Protein AF-A0A520GWV1-F1 (afdb_monomer_lite)

Foldseek 3Di:
DLVPDPLVVLCCVLVVVVCLLVLLQVLCVLCVVVLLVLLVLLLVLVCVVCVPPDDDDPVRSVVSSVLSSVLSCCLRNVVSHSVNLVSLLVVLVVCVVVVNDLVSVLSSLVSSLVSSLVSLPVRDDPPDPCSVVNNSSSVSSSVSSSVSNVVSNVVVVVVVVVVVVVVVVVVVVVVVVVVVVVVVVVVVVVVVVVVVVVVVVVVVVVVVVVVVVVVVVVVVVVVVV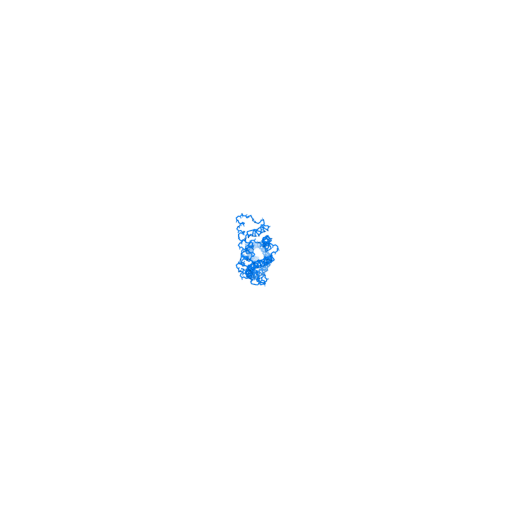VVVVVVVVVVVVVVVVVVVVVVVVVVVVVVVLVVLLVVLVVLLVVLVVLLVVLVVQLVVLVVQLVVLVVQLVVLVVVPPVSPVSNVVSVVSNVVSVVSNVVSVVVNVVSVVSNVVSVVSND

Radius of gyration: 86.63 Å; chains: 1; bounding box: 144×35×218 Å

pLDDT: mean 91.46, std 6.77, range [52.66, 98.0]

Structure (mmCIF, N/CA/C/O backbone):
data_AF-A0A520GWV1-F1
#
_entry.id   AF-A0A520GWV1-F1
#
loop_
_atom_site.group_PDB
_atom_site.id
_atom_site.type_symbol
_atom_site.label_atom_id
_atom_site.label_alt_id
_atom_site.label_comp_id
_atom_site.label_asym_id
_atom_site.label_entity_id
_atom_site.label_seq_id
_atom_site.pdbx_PDB_ins_code
_atom_site.Cartn_x
_atom_site.Cartn_y
_atom_site.Cartn_z
_atom_site.occupancy
_atom_site.B_iso_or_equiv
_atom_site.auth_seq_id
_atom_site.auth_comp_id
_atom_site.auth_asym_id
_atom_site.auth_atom_id
_atom_site.pdbx_PDB_model_num
ATOM 1 N N . MET A 1 1 ? 23.580 -4.974 -46.298 1.00 74.69 1 MET A N 1
ATOM 2 C CA . MET A 1 1 ? 23.119 -3.614 -46.670 1.00 74.69 1 MET A CA 1
ATOM 3 C C . MET A 1 1 ? 23.470 -3.258 -48.118 1.00 74.69 1 MET A C 1
ATOM 5 O O . MET A 1 1 ? 22.666 -2.575 -48.749 1.00 74.69 1 MET A O 1
ATOM 9 N N . ALA A 1 2 ? 24.579 -3.754 -48.687 1.00 69.44 2 ALA A N 1
ATOM 10 C CA . ALA A 1 2 ? 24.997 -3.548 -50.084 1.00 69.44 2 ALA A CA 1
ATOM 11 C C . ALA A 1 2 ? 23.978 -4.040 -51.117 1.00 69.44 2 ALA A C 1
ATOM 13 O O . ALA A 1 2 ? 23.805 -3.419 -52.160 1.00 69.44 2 ALA A O 1
ATOM 14 N N . THR A 1 3 ? 23.235 -5.109 -50.818 1.00 75.12 3 THR A N 1
ATOM 15 C CA . THR A 1 3 ? 22.167 -5.629 -51.693 1.00 75.12 3 THR A CA 1
ATOM 16 C C . THR A 1 3 ? 21.030 -4.633 -51.931 1.00 75.12 3 THR A C 1
ATOM 18 O O . THR A 1 3 ? 20.294 -4.776 -52.903 1.00 75.12 3 THR A O 1
ATOM 21 N N . GLN A 1 4 ? 20.899 -3.621 -51.069 1.00 82.38 4 GLN A N 1
ATOM 22 C CA . GLN A 1 4 ? 19.901 -2.556 -51.165 1.00 82.38 4 GLN A CA 1
ATOM 23 C C . GLN A 1 4 ? 20.473 -1.239 -51.715 1.00 82.38 4 GLN A C 1
ATOM 25 O O . GLN A 1 4 ? 19.771 -0.226 -51.708 1.00 82.38 4 GLN A O 1
ATOM 30 N N . ILE A 1 5 ? 21.747 -1.214 -52.117 1.00 89.94 5 ILE A N 1
ATOM 31 C CA . ILE A 1 5 ? 22.354 -0.068 -52.793 1.00 89.94 5 ILE A CA 1
ATOM 32 C C . ILE A 1 5 ? 22.073 -0.199 -54.287 1.00 89.94 5 ILE A C 1
ATOM 34 O O . ILE A 1 5 ? 22.491 -1.159 -54.935 1.00 89.94 5 ILE A O 1
ATOM 38 N N . ASP A 1 6 ? 21.370 0.785 -54.842 1.00 91.69 6 ASP A N 1
ATOM 39 C CA . ASP A 1 6 ? 21.150 0.878 -56.283 1.00 91.69 6 ASP A CA 1
ATOM 40 C C . ASP A 1 6 ? 22.412 1.436 -56.954 1.00 91.69 6 ASP A C 1
ATOM 42 O O . ASP A 1 6 ? 22.573 2.651 -57.119 1.00 91.69 6 ASP A O 1
ATOM 46 N N . LEU A 1 7 ? 23.344 0.533 -57.272 1.00 90.56 7 LEU A N 1
ATOM 47 C CA . LEU A 1 7 ? 24.573 0.857 -57.995 1.00 90.56 7 LEU A CA 1
ATOM 48 C C . LEU A 1 7 ? 24.269 1.328 -59.423 1.00 90.56 7 LEU A C 1
ATOM 50 O O . LEU A 1 7 ? 24.932 2.232 -59.916 1.00 90.56 7 LEU A O 1
ATOM 54 N N . ALA A 1 8 ? 23.241 0.776 -60.074 1.00 90.50 8 ALA A N 1
ATOM 55 C CA . ALA A 1 8 ? 22.890 1.142 -61.443 1.00 90.50 8 ALA A CA 1
ATOM 56 C C . ALA A 1 8 ? 22.409 2.599 -61.537 1.00 90.50 8 ALA A C 1
ATOM 58 O O . ALA A 1 8 ? 22.786 3.309 -62.467 1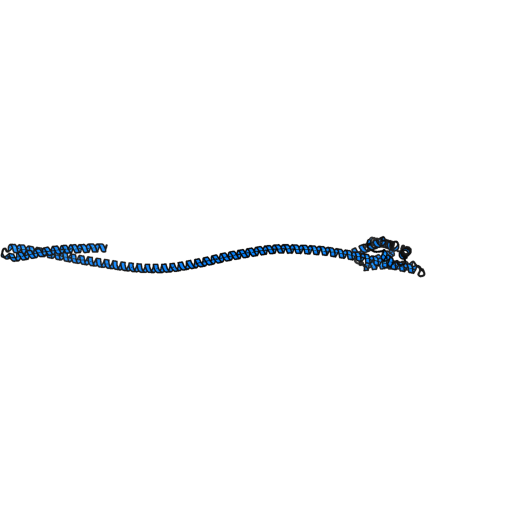.00 90.50 8 ALA A O 1
ATOM 59 N N . ALA A 1 9 ? 21.608 3.070 -60.576 1.00 93.12 9 ALA A N 1
ATOM 60 C CA . ALA A 1 9 ? 21.213 4.477 -60.500 1.00 93.12 9 ALA A CA 1
ATOM 61 C C . ALA A 1 9 ? 22.402 5.412 -60.278 1.00 93.12 9 ALA A C 1
ATOM 63 O O . ALA A 1 9 ? 22.474 6.463 -60.912 1.00 93.12 9 ALA A O 1
ATOM 64 N N . ARG A 1 10 ? 23.347 5.016 -59.423 1.00 94.38 10 ARG A N 1
ATOM 65 C CA . ARG A 1 10 ? 24.562 5.795 -59.167 1.00 94.38 10 ARG A CA 1
ATOM 66 C C . ARG A 1 10 ? 25.463 5.844 -60.398 1.00 94.38 10 ARG A C 1
ATOM 68 O O . ARG A 1 10 ? 25.891 6.923 -60.782 1.00 94.38 10 ARG A O 1
ATOM 75 N N . LEU A 1 11 ? 25.668 4.721 -61.085 1.00 92.06 11 LEU A N 1
ATOM 76 C CA . LEU A 1 11 ? 26.420 4.691 -62.342 1.00 92.06 11 LEU A CA 1
ATOM 77 C C . LEU A 1 11 ? 25.760 5.556 -63.424 1.00 92.06 11 LEU A C 1
ATOM 79 O O . LEU A 1 11 ? 26.461 6.282 -64.106 1.00 92.06 11 LEU A O 1
ATOM 83 N N . ARG A 1 12 ? 24.424 5.607 -63.529 1.00 92.75 12 ARG A N 1
ATOM 84 C CA . ARG A 1 12 ? 23.767 6.563 -64.449 1.00 92.75 12 ARG A CA 1
ATOM 85 C C . ARG A 1 12 ? 24.079 8.032 -64.135 1.00 92.75 12 ARG A C 1
ATOM 87 O O . ARG A 1 12 ? 24.042 8.852 -65.044 1.00 92.75 12 ARG A O 1
ATOM 94 N N . ALA A 1 13 ? 24.346 8.367 -62.872 1.00 93.31 13 ALA A N 1
ATOM 95 C CA . ALA A 1 13 ? 24.667 9.729 -62.449 1.00 93.31 13 ALA A CA 1
ATOM 96 C C . ALA A 1 13 ? 26.163 10.065 -62.593 1.00 93.31 13 ALA A C 1
ATOM 98 O O . ALA A 1 13 ? 26.500 11.170 -63.006 1.00 93.31 13 ALA A O 1
ATOM 99 N N . PHE A 1 14 ? 27.050 9.122 -62.260 1.00 92.25 14 PHE A N 1
ATOM 100 C CA . PHE A 1 14 ? 28.503 9.339 -62.204 1.00 92.25 14 PHE A CA 1
ATOM 101 C C . PHE A 1 14 ? 29.266 8.816 -63.438 1.00 92.25 14 PHE A C 1
ATOM 103 O O . PHE A 1 14 ? 30.376 9.268 -63.701 1.00 92.25 14 PHE A O 1
ATOM 110 N N . ASP A 1 15 ? 28.674 7.914 -64.220 1.00 93.12 15 ASP A N 1
ATOM 111 C CA . ASP A 1 15 ? 29.194 7.341 -65.474 1.00 93.12 15 ASP A CA 1
ATOM 112 C C . ASP A 1 15 ? 28.239 7.650 -66.646 1.00 93.12 15 ASP A C 1
ATOM 114 O O . ASP A 1 15 ? 27.822 6.778 -67.407 1.00 93.12 15 ASP A O 1
ATOM 118 N N . PHE A 1 16 ? 27.819 8.915 -66.758 1.00 89.44 16 PHE A N 1
ATOM 119 C CA . PHE A 1 16 ? 26.811 9.351 -67.736 1.00 89.44 16 PHE A CA 1
ATOM 120 C C . PHE A 1 16 ? 27.255 9.201 -69.202 1.00 89.44 16 PHE A C 1
ATOM 122 O O . PHE A 1 16 ? 26.410 9.170 -70.095 1.00 89.44 16 PHE A O 1
ATOM 129 N N . ASP A 1 17 ? 28.563 9.118 -69.452 1.00 91.38 17 ASP A N 1
ATOM 130 C CA . ASP A 1 17 ? 29.172 8.927 -70.773 1.00 91.38 17 ASP A CA 1
ATOM 131 C C . ASP A 1 17 ? 29.650 7.480 -71.017 1.00 91.38 17 ASP A C 1
ATOM 133 O O . ASP A 1 17 ? 30.133 7.172 -72.107 1.00 91.38 17 ASP A O 1
ATOM 137 N N . GLY A 1 18 ? 29.496 6.580 -70.036 1.00 90.19 18 GLY A N 1
ATOM 138 C CA . GLY A 1 18 ? 29.899 5.172 -70.120 1.00 90.19 18 GLY A CA 1
ATOM 139 C C . GLY A 1 18 ? 31.413 4.938 -70.167 1.00 90.19 18 GLY A C 1
ATOM 140 O O . GLY A 1 18 ? 31.852 3.826 -70.476 1.00 90.19 18 GLY A O 1
ATOM 141 N N . SER A 1 19 ? 32.223 5.970 -69.914 1.00 91.00 19 SER A N 1
ATOM 142 C CA . SER A 1 19 ? 33.683 5.899 -70.005 1.00 91.00 19 SER A CA 1
ATOM 143 C C . SER A 1 19 ? 34.355 5.463 -68.702 1.00 91.00 19 SER A C 1
ATOM 145 O O . SER A 1 19 ? 35.495 4.989 -68.741 1.00 91.00 19 SER A O 1
ATOM 147 N N . LEU A 1 20 ? 33.660 5.560 -67.561 1.00 91.88 20 LEU A N 1
ATOM 148 C CA . LEU A 1 20 ? 34.255 5.443 -66.230 1.00 91.88 20 LEU A CA 1
ATOM 149 C C . LEU A 1 20 ? 34.952 4.097 -66.041 1.00 91.88 20 LEU A C 1
ATOM 151 O O . LEU A 1 20 ? 36.103 4.062 -65.620 1.00 91.88 20 LEU A O 1
ATOM 155 N N . ALA A 1 21 ? 34.306 2.984 -66.395 1.00 90.44 21 ALA A N 1
ATOM 156 C CA . ALA A 1 21 ? 34.887 1.655 -66.197 1.00 90.44 21 ALA A CA 1
ATOM 157 C C . ALA A 1 21 ? 36.133 1.405 -67.067 1.00 90.44 21 ALA A C 1
ATOM 159 O O . ALA A 1 21 ? 37.075 0.751 -66.623 1.00 90.44 21 ALA A O 1
ATOM 160 N N . ALA A 1 22 ? 36.153 1.908 -68.305 1.00 92.44 22 ALA A N 1
ATOM 161 C CA . ALA A 1 22 ? 37.304 1.757 -69.192 1.00 92.44 22 ALA A CA 1
ATOM 162 C C . ALA A 1 22 ? 38.464 2.656 -68.737 1.00 92.44 22 ALA A C 1
ATOM 164 O O . ALA A 1 22 ? 39.572 2.164 -68.524 1.00 92.44 22 ALA A O 1
ATOM 165 N N . ALA A 1 23 ? 38.185 3.939 -68.493 1.00 93.81 23 ALA A N 1
ATOM 166 C CA . ALA A 1 23 ? 39.174 4.907 -68.036 1.00 93.81 23 ALA A CA 1
ATOM 167 C C . ALA A 1 23 ? 39.744 4.554 -66.651 1.00 93.81 23 ALA A C 1
ATOM 169 O O . ALA A 1 23 ? 40.931 4.765 -66.412 1.00 93.81 23 ALA A O 1
ATOM 170 N N . SER A 1 24 ? 38.947 3.942 -65.766 1.00 94.81 24 SER A N 1
ATOM 171 C CA . SER A 1 24 ? 39.404 3.473 -64.447 1.00 94.81 24 SER A CA 1
ATOM 172 C C . SER A 1 24 ? 40.443 2.358 -64.549 1.00 94.81 24 SER A C 1
ATOM 174 O O . SER A 1 24 ? 41.412 2.369 -63.794 1.00 94.81 24 SER A O 1
ATOM 176 N N . ARG A 1 25 ? 40.309 1.430 -65.509 1.00 95.06 25 ARG A N 1
ATOM 177 C CA . ARG A 1 25 ? 41.319 0.380 -65.742 1.00 95.06 25 ARG A CA 1
ATOM 178 C C . ARG A 1 25 ? 42.605 0.936 -66.340 1.00 95.06 25 ARG A C 1
ATOM 180 O O . ARG A 1 25 ? 43.688 0.483 -65.986 1.00 95.06 25 ARG A O 1
ATOM 187 N N . GLU A 1 26 ? 42.494 1.913 -67.235 1.00 94.19 26 GLU A N 1
ATOM 188 C CA . GLU A 1 26 ? 43.668 2.597 -67.782 1.00 94.19 26 GLU A CA 1
ATOM 189 C C . GLU A 1 26 ? 44.402 3.393 -66.698 1.00 94.19 26 GLU A C 1
ATOM 191 O O . GLU A 1 26 ? 45.625 3.320 -66.591 1.00 94.19 26 GLU A O 1
ATOM 196 N N . LEU A 1 27 ? 43.649 4.081 -65.837 1.00 94.56 27 LEU A N 1
ATOM 197 C CA . LEU A 1 27 ? 44.188 4.770 -64.673 1.00 94.56 27 LEU A CA 1
ATOM 198 C C . LEU A 1 27 ? 44.829 3.788 -63.681 1.00 94.56 27 LEU A C 1
ATOM 200 O O . LEU A 1 27 ? 45.910 4.082 -63.176 1.00 94.56 27 LEU A O 1
ATOM 204 N N . TRP A 1 28 ? 44.231 2.608 -63.455 1.00 96.12 28 TRP A N 1
ATOM 205 C CA . TRP A 1 28 ? 44.810 1.552 -62.612 1.00 96.12 28 TRP A CA 1
ATOM 206 C C . TRP A 1 28 ? 46.229 1.188 -63.042 1.00 96.12 28 TRP A C 1
ATOM 208 O O . TRP A 1 28 ? 47.114 1.142 -62.199 1.00 96.12 28 TRP A O 1
ATOM 218 N N . ALA A 1 29 ? 46.472 1.000 -64.341 1.00 95.19 29 ALA A N 1
ATOM 219 C CA . ALA A 1 29 ? 47.798 0.638 -64.846 1.00 95.19 29 ALA A CA 1
ATOM 220 C C . ALA A 1 29 ? 48.884 1.681 -64.507 1.00 95.19 29 ALA A C 1
ATOM 222 O O . ALA A 1 29 ? 50.057 1.333 -64.385 1.00 95.19 29 ALA A O 1
ATOM 223 N N . LEU A 1 30 ? 48.500 2.951 -64.330 1.00 93.25 30 LEU A N 1
ATOM 224 C CA . LEU A 1 30 ? 49.407 4.033 -63.937 1.00 93.25 30 LEU A CA 1
ATOM 225 C C . LEU A 1 30 ? 49.648 4.082 -62.423 1.00 93.25 30 LEU A C 1
ATOM 227 O O . LEU A 1 30 ? 50.746 4.432 -61.991 1.00 93.25 30 LEU A O 1
ATOM 231 N N . ILE A 1 31 ? 48.632 3.760 -61.618 1.00 94.50 31 ILE A N 1
ATOM 232 C CA . ILE A 1 31 ? 48.696 3.874 -60.152 1.00 94.50 31 ILE A CA 1
ATOM 233 C C . ILE A 1 31 ? 49.040 2.560 -59.443 1.00 94.50 31 ILE A C 1
ATOM 235 O O . ILE A 1 31 ? 49.475 2.609 -58.297 1.00 94.50 31 ILE A O 1
ATOM 239 N N . GLU A 1 32 ? 48.881 1.401 -60.090 1.00 96.50 32 GLU A N 1
ATOM 240 C CA . GLU A 1 32 ? 49.151 0.074 -59.516 1.00 96.50 32 GLU A CA 1
ATOM 241 C C . GLU A 1 32 ? 50.568 -0.039 -58.928 1.00 96.50 32 GLU A C 1
ATOM 243 O O . GLU A 1 32 ? 50.682 -0.492 -57.787 1.00 96.50 32 GLU A O 1
ATOM 248 N N . PRO A 1 33 ? 51.642 0.454 -59.588 1.00 96.94 33 PRO A N 1
ATOM 249 C CA . PRO A 1 33 ? 52.985 0.446 -58.998 1.00 96.94 33 PRO A CA 1
ATOM 250 C C . PRO A 1 33 ? 53.106 1.267 -57.703 1.00 96.94 33 PRO A C 1
ATOM 252 O O . PRO A 1 33 ? 54.035 1.064 -56.925 1.00 96.94 33 PRO A O 1
ATOM 255 N N . HIS A 1 34 ? 52.170 2.189 -57.465 1.00 96.88 34 HIS A N 1
ATOM 256 C CA . HIS A 1 34 ? 52.145 3.114 -56.333 1.00 96.88 34 HIS A CA 1
ATOM 257 C C . HIS A 1 34 ? 50.992 2.836 -55.350 1.00 96.88 34 HIS A C 1
ATOM 259 O O . HIS A 1 34 ? 50.757 3.635 -54.441 1.00 96.88 34 HIS A O 1
ATOM 265 N N . VAL A 1 35 ? 50.275 1.710 -55.492 1.00 96.19 35 VAL A N 1
ATOM 266 C CA . VAL A 1 35 ? 49.075 1.398 -54.692 1.00 96.19 35 VAL A CA 1
ATOM 267 C C . VAL A 1 35 ? 49.351 1.381 -53.185 1.00 96.19 35 VAL A C 1
ATOM 269 O O . VAL A 1 35 ? 48.534 1.871 -52.408 1.00 96.19 35 VAL A O 1
ATOM 272 N N . VAL A 1 36 ? 50.530 0.904 -52.772 1.00 96.81 36 VAL A N 1
ATOM 273 C CA . VAL A 1 36 ? 50.947 0.876 -51.361 1.00 96.81 36 VAL A CA 1
ATOM 274 C C . VAL A 1 36 ? 51.035 2.291 -50.796 1.00 96.81 36 VAL A C 1
ATOM 276 O O . VAL A 1 36 ? 50.489 2.556 -49.732 1.00 96.81 36 VAL A O 1
ATOM 279 N N . THR A 1 37 ? 51.643 3.228 -51.529 1.00 96.31 37 THR A N 1
ATOM 280 C CA . THR A 1 37 ? 51.749 4.636 -51.113 1.00 96.31 37 THR A CA 1
ATOM 281 C C . THR A 1 37 ? 50.379 5.306 -51.020 1.00 96.31 37 THR A C 1
ATOM 283 O O . THR A 1 37 ? 50.124 6.078 -50.097 1.00 96.31 37 THR A O 1
ATOM 286 N N . ILE A 1 38 ? 49.477 4.994 -51.952 1.00 97.12 38 ILE A N 1
ATOM 287 C CA . ILE A 1 38 ? 48.109 5.527 -51.959 1.00 97.12 38 ILE A CA 1
ATOM 288 C C . ILE A 1 38 ? 47.329 5.007 -50.743 1.00 97.12 38 ILE A C 1
ATOM 290 O O . ILE A 1 38 ? 46.720 5.787 -50.010 1.00 97.12 38 ILE A O 1
ATOM 294 N N . SER A 1 39 ? 47.411 3.703 -50.478 1.00 96.31 39 SER A N 1
ATOM 295 C CA . SER A 1 39 ? 46.783 3.081 -49.312 1.00 96.31 39 SER A CA 1
ATOM 296 C C . SER A 1 39 ? 47.398 3.556 -47.990 1.00 96.31 39 SER A C 1
ATOM 298 O O . SER A 1 39 ? 46.693 3.743 -46.999 1.00 96.31 39 SER A O 1
ATOM 300 N N . GLN A 1 40 ? 48.705 3.815 -47.961 1.00 95.56 40 GLN A N 1
ATOM 301 C CA . GLN A 1 40 ? 49.381 4.377 -46.796 1.00 95.56 40 GLN A CA 1
ATOM 302 C C . GLN A 1 40 ? 48.870 5.788 -46.474 1.00 95.56 40 GLN A C 1
ATOM 304 O O . GLN A 1 40 ? 48.659 6.097 -45.306 1.00 95.56 40 GLN A O 1
ATOM 309 N N . ALA A 1 41 ? 48.580 6.624 -47.476 1.00 96.88 41 ALA A N 1
ATOM 310 C CA . ALA A 1 41 ? 48.018 7.956 -47.244 1.00 96.88 41 ALA A CA 1
ATOM 311 C C . ALA A 1 41 ? 46.633 7.912 -46.568 1.00 96.88 41 ALA A C 1
ATOM 313 O O . ALA A 1 41 ? 46.338 8.750 -45.711 1.00 96.88 41 ALA A O 1
ATOM 314 N N . TYR A 1 42 ? 45.799 6.922 -46.910 1.00 95.00 42 TYR A N 1
ATOM 315 C CA . TYR A 1 42 ? 44.543 6.653 -46.198 1.00 95.00 42 TYR A CA 1
ATOM 316 C C . TYR A 1 42 ? 44.814 6.345 -44.720 1.00 95.00 42 TYR A C 1
ATOM 318 O O . TYR A 1 42 ? 44.196 6.926 -43.826 1.00 95.00 42 TYR A O 1
ATOM 326 N N . TRP A 1 43 ? 45.766 5.447 -44.463 1.00 91.31 43 TRP A N 1
ATOM 327 C CA . TRP A 1 43 ? 46.109 4.994 -43.118 1.00 91.31 43 TRP A CA 1
ATOM 328 C C . TRP A 1 43 ? 46.734 6.094 -42.253 1.00 91.31 43 TRP A C 1
ATOM 330 O O . TRP A 1 43 ? 46.347 6.278 -41.102 1.00 91.31 43 TRP A O 1
ATOM 340 N N . GLU A 1 44 ? 47.640 6.894 -42.807 1.00 92.25 44 GLU A N 1
ATOM 341 C CA . GLU A 1 44 ? 48.209 8.058 -42.122 1.00 92.25 44 GLU A CA 1
ATOM 342 C C . GLU A 1 44 ? 47.124 9.073 -41.749 1.00 92.25 44 GLU A C 1
ATOM 344 O O . GLU A 1 44 ? 47.175 9.683 -40.680 1.00 92.25 44 GLU A O 1
ATOM 349 N N . GLN A 1 45 ? 46.108 9.243 -42.600 1.00 94.44 45 GLN A N 1
ATOM 350 C CA . GLN A 1 45 ? 44.970 10.094 -42.277 1.00 94.44 45 GLN A CA 1
ATOM 351 C C . GLN A 1 45 ? 44.098 9.492 -41.168 1.00 94.44 45 GLN A C 1
ATOM 353 O O . GLN A 1 45 ? 43.671 10.238 -40.287 1.00 94.44 45 GLN A O 1
ATOM 358 N N . TRP A 1 46 ? 43.893 8.170 -41.152 1.00 91.00 46 TRP A N 1
ATOM 359 C CA . TRP A 1 46 ? 43.258 7.480 -40.022 1.00 91.00 46 TRP A CA 1
ATOM 360 C C . TRP A 1 46 ? 44.020 7.767 -38.722 1.00 91.00 46 TRP A C 1
ATOM 362 O O . TRP A 1 46 ? 43.440 8.248 -37.751 1.00 91.00 46 TRP A O 1
ATOM 372 N N . GLN A 1 47 ? 45.342 7.581 -38.728 1.00 88.75 47 GLN A N 1
ATOM 373 C CA . GLN A 1 47 ? 46.189 7.827 -37.560 1.00 88.75 47 GLN A CA 1
ATOM 374 C C . GLN A 1 47 ? 46.138 9.285 -37.098 1.00 88.75 47 GLN A C 1
ATOM 376 O O . GLN A 1 47 ? 46.198 9.538 -35.903 1.00 88.75 47 GLN A O 1
ATOM 381 N N . ARG A 1 48 ? 45.989 10.255 -38.006 1.00 89.31 48 ARG A N 1
ATOM 382 C CA . ARG A 1 48 ? 45.797 11.670 -37.638 1.00 89.31 48 ARG A CA 1
ATOM 383 C C . ARG A 1 48 ? 44.442 11.935 -36.995 1.00 89.31 48 ARG A C 1
ATOM 385 O O . ARG A 1 48 ? 44.362 12.757 -36.088 1.00 89.31 48 ARG A O 1
ATOM 392 N N . CYS A 1 49 ? 43.387 11.279 -37.472 1.00 88.38 49 CYS A N 1
ATOM 393 C CA . CYS A 1 49 ? 42.047 11.411 -36.905 1.00 88.38 49 CYS A CA 1
ATOM 394 C C . CYS A 1 49 ? 41.923 10.724 -35.536 1.00 88.38 49 CYS A C 1
ATOM 396 O O . CYS A 1 49 ? 41.163 11.204 -34.700 1.00 88.38 49 CYS A O 1
ATOM 398 N N . PHE A 1 50 ? 42.683 9.648 -35.306 1.00 84.50 50 PHE A N 1
ATOM 399 C CA . PHE A 1 50 ? 42.504 8.732 -34.172 1.00 84.50 50 PHE A CA 1
ATOM 400 C C . PHE A 1 50 ? 43.806 8.451 -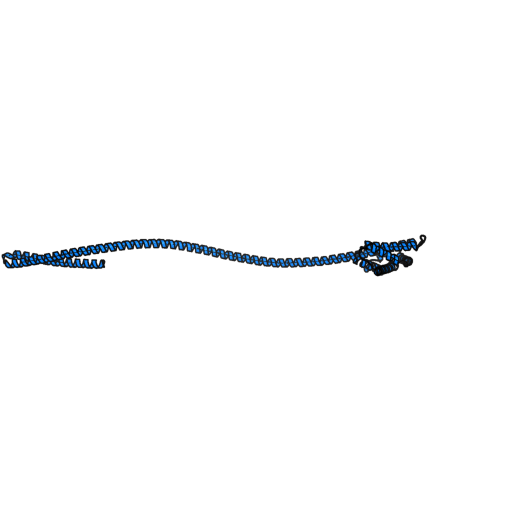33.398 1.00 84.50 50 PHE A C 1
ATOM 402 O O . PHE A 1 50 ? 43.953 7.403 -32.768 1.00 84.50 50 PHE A O 1
ATOM 409 N N . SER A 1 51 ? 44.763 9.390 -33.404 1.00 68.62 51 SER A N 1
ATOM 410 C CA . SER A 1 51 ? 46.122 9.218 -32.842 1.00 68.62 51 SER A CA 1
ATOM 411 C C . SER A 1 51 ? 46.160 8.812 -31.367 1.00 68.62 51 SER A C 1
ATOM 413 O O . SER A 1 51 ? 47.183 8.332 -30.884 1.00 68.62 51 SER A O 1
ATOM 415 N N . ASN A 1 52 ? 45.057 9.024 -30.649 1.00 68.81 52 ASN A N 1
ATOM 416 C CA . ASN A 1 52 ? 44.952 8.826 -29.207 1.00 68.81 52 ASN A CA 1
ATOM 417 C C . ASN A 1 52 ? 44.193 7.544 -28.823 1.00 68.81 52 ASN A C 1
ATOM 419 O O . ASN A 1 52 ? 44.072 7.257 -27.636 1.00 68.81 52 ASN A O 1
ATOM 423 N N . GLU A 1 53 ? 43.665 6.787 -29.790 1.00 67.50 53 GLU A N 1
ATOM 424 C CA . GLU A 1 53 ? 42.743 5.676 -29.512 1.00 67.50 53 GLU A CA 1
ATOM 425 C C . GLU A 1 53 ? 43.434 4.312 -29.424 1.00 67.50 53 GLU A C 1
ATOM 427 O O . GLU A 1 53 ? 42.983 3.441 -28.680 1.00 67.50 53 GLU A O 1
ATOM 432 N N . ARG A 1 54 ? 44.540 4.101 -30.154 1.00 70.88 54 ARG A N 1
ATOM 433 C CA . ARG A 1 54 ? 45.244 2.808 -30.180 1.00 70.88 54 ARG A CA 1
ATOM 434 C C . ARG A 1 54 ? 46.688 2.931 -30.666 1.00 70.88 54 ARG A C 1
ATOM 436 O O . ARG A 1 54 ? 46.957 3.583 -31.670 1.00 70.88 54 ARG A O 1
ATOM 443 N N . ILE A 1 55 ? 47.606 2.223 -30.001 1.00 70.88 55 ILE A N 1
ATOM 444 C CA . ILE A 1 55 ? 48.975 2.003 -30.491 1.00 70.88 55 ILE A CA 1
ATOM 445 C C . ILE A 1 55 ? 48.955 0.769 -31.397 1.00 70.88 55 ILE A C 1
ATOM 447 O O . ILE A 1 55 ? 48.611 -0.322 -30.946 1.00 70.88 55 ILE A O 1
ATOM 451 N N . TRP A 1 56 ? 49.306 0.951 -32.667 1.00 77.94 56 TRP A N 1
ATOM 452 C CA . TRP A 1 56 ? 49.364 -0.123 -33.660 1.00 77.94 56 TRP A CA 1
ATOM 453 C C . TRP A 1 56 ? 50.781 -0.669 -33.767 1.00 77.94 56 TRP A C 1
ATOM 455 O O . TRP A 1 56 ? 51.741 0.101 -33.855 1.00 77.94 56 TRP A O 1
ATOM 465 N N . SER A 1 57 ? 50.923 -1.992 -33.786 1.00 82.81 57 SER A N 1
ATOM 466 C CA . SER A 1 57 ? 52.200 -2.601 -34.149 1.00 82.81 57 SER A CA 1
ATOM 467 C C . SER A 1 57 ? 52.468 -2.433 -35.654 1.00 82.81 57 SER A C 1
ATOM 469 O O . SER A 1 57 ? 51.517 -2.342 -36.437 1.00 82.81 57 SER A O 1
ATOM 471 N N . PRO A 1 58 ? 53.742 -2.429 -36.093 1.00 80.25 58 PRO A N 1
ATOM 472 C CA . PRO A 1 58 ? 54.082 -2.322 -37.514 1.00 80.25 58 PRO A CA 1
ATOM 473 C C . PRO A 1 58 ? 53.371 -3.367 -38.388 1.00 80.25 58 PRO A C 1
ATOM 475 O O . PRO A 1 58 ? 52.783 -3.018 -39.402 1.00 80.25 58 PRO A O 1
ATOM 478 N N . HIS A 1 59 ? 53.303 -4.621 -37.928 1.00 83.69 59 HIS A N 1
ATOM 479 C CA . HIS A 1 59 ? 52.628 -5.704 -38.650 1.00 83.69 59 HIS A CA 1
ATOM 480 C C . HIS A 1 59 ? 51.113 -5.482 -38.804 1.00 83.69 59 HIS A C 1
ATOM 482 O O . HIS A 1 59 ? 50.541 -5.837 -39.831 1.00 83.69 59 HIS A O 1
ATOM 488 N N . GLU A 1 60 ? 50.441 -4.900 -37.802 1.00 82.94 60 GLU A N 1
ATOM 489 C CA . GLU A 1 60 ? 49.008 -4.590 -37.909 1.00 82.94 60 GLU A CA 1
ATOM 490 C C . GLU A 1 60 ? 48.755 -3.414 -38.862 1.00 82.94 60 GLU A C 1
ATOM 492 O O . GLU A 1 60 ? 47.769 -3.428 -39.596 1.00 82.94 60 GLU A O 1
ATOM 497 N N . ALA A 1 61 ? 49.641 -2.412 -38.873 1.00 83.12 61 ALA A N 1
ATOM 498 C CA . ALA A 1 61 ? 49.570 -1.304 -39.823 1.00 83.12 61 ALA A CA 1
ATOM 499 C C . ALA A 1 61 ? 49.770 -1.794 -41.268 1.00 83.12 61 ALA A C 1
ATOM 501 O O . ALA A 1 61 ? 48.980 -1.439 -42.143 1.00 83.12 61 ALA A O 1
ATOM 502 N N . ASP A 1 62 ? 50.751 -2.670 -41.502 1.00 88.00 62 ASP A N 1
ATOM 503 C CA . ASP A 1 62 ? 51.011 -3.266 -42.817 1.00 88.00 62 ASP A CA 1
ATOM 504 C C . ASP A 1 62 ? 49.810 -4.082 -43.321 1.00 88.00 62 ASP A C 1
ATOM 506 O O . ASP A 1 62 ? 49.414 -3.957 -44.480 1.00 88.00 62 ASP A O 1
ATOM 510 N N . ALA A 1 63 ? 49.156 -4.845 -42.438 1.00 88.44 63 ALA A N 1
ATOM 511 C CA . ALA A 1 63 ? 47.945 -5.588 -42.784 1.00 88.44 63 ALA A CA 1
ATOM 512 C C . ALA A 1 63 ? 46.781 -4.662 -43.190 1.00 88.44 63 ALA A C 1
ATOM 514 O O . ALA A 1 63 ? 46.042 -4.964 -44.128 1.00 88.44 63 ALA A O 1
ATOM 515 N N . MET A 1 64 ? 46.607 -3.515 -42.520 1.00 87.94 64 MET A N 1
ATOM 516 C CA . MET A 1 64 ? 45.581 -2.532 -42.903 1.00 87.94 64 MET A CA 1
ATOM 517 C C . MET A 1 64 ? 45.896 -1.870 -44.248 1.00 87.94 64 MET A C 1
ATOM 519 O O . MET A 1 64 ? 44.989 -1.639 -45.051 1.00 87.94 64 MET A O 1
ATOM 523 N N . ILE A 1 65 ? 47.177 -1.620 -44.531 1.00 92.12 65 ILE A N 1
ATOM 524 C CA . ILE A 1 65 ? 47.628 -1.118 -45.833 1.00 92.12 65 ILE A CA 1
ATOM 525 C C . ILE A 1 65 ? 47.362 -2.158 -46.931 1.00 92.12 65 ILE A C 1
ATOM 527 O O . ILE A 1 65 ? 46.880 -1.797 -48.003 1.00 92.12 65 ILE A O 1
ATOM 531 N N . GLU A 1 66 ? 47.595 -3.447 -46.680 1.00 92.31 66 GLU A N 1
ATOM 532 C CA . GLU A 1 66 ? 47.296 -4.514 -47.644 1.00 92.31 66 GLU A CA 1
ATOM 533 C C . GLU A 1 66 ? 45.792 -4.608 -47.953 1.00 92.31 66 GLU A C 1
ATOM 535 O O . GLU A 1 66 ? 45.389 -4.707 -49.118 1.00 92.31 66 GLU A O 1
ATOM 540 N N . VAL A 1 67 ? 44.941 -4.499 -46.927 1.00 90.44 67 VAL A N 1
ATOM 541 C CA . VAL A 1 67 ? 43.480 -4.433 -47.100 1.00 90.44 67 VAL A CA 1
ATOM 542 C C . VAL A 1 67 ? 43.085 -3.239 -47.973 1.00 90.44 67 VAL A C 1
ATOM 544 O O . VAL A 1 67 ? 42.284 -3.400 -48.898 1.00 90.44 67 VAL A O 1
ATOM 547 N N . GLY A 1 68 ? 43.669 -2.063 -47.733 1.00 92.19 68 GLY A N 1
ATOM 548 C CA . GLY A 1 68 ? 43.425 -0.875 -48.551 1.00 92.19 68 GLY A CA 1
ATOM 549 C C . GLY A 1 68 ? 43.916 -1.028 -49.997 1.00 92.19 68 GLY A C 1
ATOM 550 O O . GLY A 1 68 ? 43.227 -0.604 -50.923 1.00 92.19 68 GLY A O 1
ATOM 551 N N . CYS A 1 69 ? 45.029 -1.727 -50.233 1.00 94.88 69 CYS A N 1
ATOM 552 C CA . CYS A 1 69 ? 45.505 -2.031 -51.586 1.00 94.88 69 CYS A CA 1
ATOM 553 C C . CYS A 1 69 ? 44.522 -2.921 -52.360 1.00 94.88 69 CYS A C 1
ATOM 555 O O . CYS A 1 69 ? 44.232 -2.657 -53.530 1.00 94.88 69 CYS A O 1
ATOM 557 N N . ASN A 1 70 ? 43.967 -3.946 -51.707 1.00 91.81 70 ASN A N 1
ATOM 558 C CA . ASN A 1 70 ? 42.938 -4.804 -52.299 1.00 91.81 70 ASN A CA 1
ATOM 559 C C . ASN A 1 70 ? 41.647 -4.025 -52.583 1.00 91.81 70 ASN A C 1
ATOM 561 O O . ASN A 1 70 ? 41.056 -4.175 -53.653 1.00 91.81 70 ASN A O 1
ATOM 565 N N . PHE A 1 71 ? 41.249 -3.137 -51.669 1.00 93.38 71 PHE A N 1
ATOM 566 C CA . PHE A 1 71 ? 40.114 -2.241 -51.878 1.00 93.38 71 PHE A CA 1
ATOM 567 C C . PHE A 1 71 ? 40.318 -1.327 -53.096 1.00 93.38 71 PHE A C 1
ATOM 569 O O . PHE A 1 71 ? 39.423 -1.217 -53.934 1.00 93.38 71 PHE A O 1
ATOM 576 N N . LEU A 1 72 ? 41.499 -0.712 -53.235 1.00 94.31 72 LEU A N 1
ATOM 577 C CA . LEU A 1 72 ? 41.835 0.130 -54.386 1.00 94.31 72 LEU A CA 1
ATOM 578 C C . LEU A 1 72 ? 41.816 -0.675 -55.690 1.00 94.31 72 LEU A C 1
ATOM 580 O O . LEU A 1 72 ? 41.240 -0.221 -56.674 1.00 94.31 72 LEU A O 1
ATOM 584 N N . ARG A 1 73 ? 42.353 -1.900 -55.701 1.00 93.38 73 ARG A N 1
ATOM 585 C CA . ARG A 1 73 ? 42.268 -2.774 -56.880 1.00 93.38 73 ARG A CA 1
ATOM 586 C C . ARG A 1 73 ? 40.818 -2.991 -57.317 1.00 93.38 73 ARG A C 1
ATOM 588 O O . ARG A 1 73 ? 40.503 -2.809 -58.494 1.00 93.38 73 ARG A O 1
ATOM 595 N N . ASP A 1 74 ? 39.927 -3.325 -56.386 1.00 90.62 74 ASP A N 1
ATOM 596 C CA . ASP A 1 74 ? 38.504 -3.502 -56.693 1.00 90.62 74 ASP A CA 1
ATOM 597 C C . ASP A 1 74 ? 37.836 -2.200 -57.148 1.00 90.62 74 ASP A C 1
ATOM 599 O O . ASP A 1 74 ? 37.046 -2.213 -58.093 1.00 90.62 74 ASP A O 1
ATOM 603 N N . ARG A 1 75 ? 38.193 -1.065 -56.537 1.00 92.31 75 ARG A N 1
ATOM 604 C CA . ARG A 1 75 ? 37.676 0.260 -56.904 1.00 92.31 75 ARG A CA 1
ATOM 605 C C . ARG A 1 75 ? 37.921 0.598 -58.373 1.00 92.31 75 ARG A C 1
ATOM 607 O O . ARG A 1 75 ? 37.014 1.115 -59.025 1.00 92.31 75 ARG A O 1
ATOM 614 N N . PHE A 1 76 ? 39.117 0.319 -58.894 1.00 93.88 76 PHE A N 1
ATOM 615 C CA . PHE A 1 76 ? 39.486 0.690 -60.265 1.00 93.88 76 PHE A CA 1
ATOM 616 C C . PHE A 1 76 ? 39.203 -0.400 -61.310 1.00 93.88 76 PHE A C 1
ATOM 618 O O . PHE A 1 76 ? 38.931 -0.074 -62.466 1.00 93.88 76 PHE A O 1
ATOM 625 N N . LEU A 1 77 ? 39.257 -1.686 -60.942 1.00 92.75 77 LEU A N 1
ATOM 626 C CA . LEU A 1 77 ? 39.033 -2.788 -61.890 1.00 92.75 77 LEU A CA 1
ATOM 627 C C . LEU A 1 77 ? 37.570 -3.239 -61.960 1.00 92.75 77 LEU A C 1
ATOM 629 O O . LEU A 1 77 ? 37.108 -3.654 -63.026 1.00 92.75 77 LEU A O 1
ATOM 633 N N . ASN A 1 78 ? 36.846 -3.130 -60.844 1.00 89.12 78 ASN A N 1
ATOM 634 C CA . ASN A 1 78 ? 35.516 -3.701 -60.637 1.00 89.12 78 ASN A CA 1
ATOM 635 C C . ASN A 1 78 ? 34.463 -2.627 -60.291 1.00 89.12 78 ASN A C 1
ATOM 637 O O . ASN A 1 78 ? 33.470 -2.920 -59.627 1.00 89.12 78 ASN A O 1
ATOM 641 N N . THR A 1 79 ? 34.641 -1.390 -60.771 1.00 82.69 79 THR A N 1
ATOM 642 C CA . THR A 1 79 ? 33.801 -0.210 -60.463 1.00 82.69 79 THR A CA 1
ATOM 643 C C . THR A 1 79 ? 32.300 -0.412 -60.719 1.00 82.69 79 THR A C 1
ATOM 645 O O . THR A 1 79 ? 31.458 0.198 -60.066 1.00 82.69 79 THR A O 1
ATOM 648 N N . ASN A 1 80 ? 31.935 -1.273 -61.671 1.00 83.19 80 ASN A N 1
ATOM 649 C CA . ASN A 1 80 ? 30.542 -1.572 -62.011 1.00 83.19 80 ASN A CA 1
ATOM 650 C C . ASN A 1 80 ? 30.020 -2.880 -61.390 1.00 83.19 80 ASN A C 1
ATOM 652 O O . ASN A 1 80 ? 28.877 -3.270 -61.638 1.00 83.19 80 ASN A O 1
ATOM 656 N N . ALA A 1 81 ? 30.838 -3.565 -60.591 1.00 87.44 81 ALA A N 1
ATOM 657 C CA . ALA A 1 81 ? 30.494 -4.838 -59.987 1.00 87.44 81 ALA A CA 1
ATOM 658 C C . ALA A 1 81 ? 29.967 -4.654 -58.561 1.00 87.44 81 ALA A C 1
ATOM 660 O O . ALA A 1 81 ? 30.434 -3.820 -57.784 1.00 87.44 81 ALA A O 1
ATOM 661 N N . ARG A 1 82 ? 29.032 -5.527 -58.172 1.00 85.62 82 ARG A N 1
ATOM 662 C CA . ARG A 1 82 ? 28.517 -5.578 -56.796 1.00 85.62 82 ARG A CA 1
ATOM 663 C C . ARG A 1 82 ? 29.625 -5.826 -55.764 1.00 85.62 82 ARG A C 1
ATOM 665 O O . ARG A 1 82 ? 29.536 -5.285 -54.667 1.00 85.62 82 ARG A O 1
ATOM 672 N N . GLY A 1 83 ? 30.668 -6.576 -56.126 1.00 85.31 83 GLY A N 1
ATOM 673 C CA . GLY A 1 83 ? 31.797 -6.867 -55.238 1.00 85.31 83 GLY A CA 1
ATOM 674 C C . GLY A 1 83 ? 32.492 -5.611 -54.704 1.00 85.31 83 GLY A C 1
ATOM 675 O O . GLY A 1 83 ? 32.885 -5.584 -53.540 1.00 85.31 83 GLY A O 1
ATOM 676 N N . TRP A 1 84 ? 32.553 -4.531 -55.493 1.00 87.44 84 TRP A N 1
ATOM 677 C CA . TRP A 1 84 ? 33.094 -3.257 -55.016 1.00 87.44 84 TRP A CA 1
ATOM 678 C C . TRP A 1 84 ? 32.204 -2.628 -53.935 1.00 87.44 84 TRP A C 1
ATOM 680 O O . TRP A 1 84 ? 32.699 -2.252 -52.875 1.00 87.44 84 TRP A O 1
ATOM 690 N N . VAL A 1 85 ? 30.882 -2.605 -54.136 1.00 91.50 85 VAL A N 1
ATOM 691 C CA . VAL A 1 85 ? 29.918 -2.102 -53.136 1.00 91.50 85 VAL A CA 1
ATOM 692 C C . VAL A 1 85 ? 29.955 -2.932 -51.850 1.00 91.50 85 VAL A C 1
ATOM 694 O O . VAL A 1 85 ? 29.856 -2.377 -50.760 1.00 91.50 85 VAL A O 1
ATOM 697 N N . GLU A 1 86 ? 30.126 -4.250 -51.954 1.00 91.00 86 GLU A N 1
ATOM 698 C CA . GLU A 1 86 ? 30.320 -5.134 -50.795 1.00 91.00 86 GLU A CA 1
ATOM 699 C C . GLU A 1 86 ? 31.638 -4.840 -50.065 1.00 91.00 86 GLU A C 1
ATOM 701 O O . GLU A 1 86 ? 31.693 -4.901 -48.837 1.00 91.00 86 GLU A O 1
ATOM 706 N N . SER A 1 87 ? 32.690 -4.466 -50.798 1.00 90.25 87 SER A N 1
ATOM 707 C CA . SER A 1 87 ? 33.951 -4.007 -50.212 1.00 90.25 87 SER A CA 1
ATOM 708 C C . SER A 1 87 ? 33.770 -2.695 -49.442 1.00 90.25 87 SER A C 1
ATOM 710 O O . SER A 1 87 ? 34.185 -2.608 -48.286 1.00 90.25 87 SER A O 1
ATOM 712 N N . VAL A 1 88 ? 33.052 -1.719 -50.018 1.00 93.25 88 VAL A N 1
ATOM 713 C CA . VAL A 1 88 ? 32.676 -0.475 -49.318 1.00 93.25 88 VAL A CA 1
ATOM 714 C C . VAL A 1 88 ? 31.820 -0.785 -48.089 1.00 93.25 88 VAL A C 1
ATOM 716 O O . VAL A 1 88 ? 32.046 -0.210 -47.027 1.00 93.25 88 VAL A O 1
ATOM 719 N N . GLU A 1 89 ? 30.876 -1.728 -48.183 1.00 93.88 89 GLU A N 1
ATOM 720 C CA . GLU A 1 89 ? 30.066 -2.143 -47.037 1.00 93.88 89 GLU A CA 1
ATOM 721 C C . GLU A 1 89 ? 30.916 -2.695 -45.894 1.00 93.88 89 GLU A C 1
ATOM 723 O O . GLU A 1 89 ? 30.684 -2.306 -44.752 1.00 93.88 89 GLU A O 1
ATOM 728 N N . ARG A 1 90 ? 31.890 -3.570 -46.173 1.00 92.56 90 ARG A N 1
ATOM 729 C CA . ARG A 1 90 ? 32.778 -4.113 -45.133 1.00 92.56 90 ARG A CA 1
ATOM 730 C C . ARG A 1 90 ? 33.558 -3.003 -44.431 1.00 92.56 90 ARG A C 1
ATOM 732 O O . ARG A 1 90 ? 33.604 -2.990 -43.202 1.00 92.56 90 ARG A O 1
ATOM 739 N N . SER A 1 91 ? 34.101 -2.053 -45.193 1.00 91.06 91 SER A N 1
ATOM 740 C CA . SER A 1 91 ? 34.819 -0.896 -44.645 1.00 91.06 91 SER A CA 1
ATOM 741 C C . SER A 1 91 ? 33.910 -0.013 -43.788 1.00 91.06 91 SER A C 1
ATOM 743 O O . SER A 1 91 ? 34.268 0.341 -42.666 1.00 91.06 91 SER A O 1
ATOM 745 N N . VAL A 1 92 ? 32.701 0.293 -44.268 1.00 94.62 92 VAL A N 1
ATOM 746 C CA . VAL A 1 92 ? 31.712 1.084 -43.520 1.00 94.62 92 VAL A CA 1
ATOM 747 C C . VAL A 1 92 ? 31.241 0.357 -42.262 1.00 94.62 92 VAL A C 1
ATOM 749 O O . VAL A 1 92 ? 31.103 0.992 -41.223 1.00 94.62 92 VAL A O 1
ATOM 752 N N . ALA A 1 93 ? 31.007 -0.954 -42.326 1.00 93.44 93 ALA A N 1
ATOM 753 C CA . ALA A 1 93 ? 30.575 -1.749 -41.180 1.00 93.44 93 ALA A CA 1
ATOM 754 C C . ALA A 1 93 ? 31.644 -1.775 -40.079 1.00 93.44 93 ALA A C 1
ATOM 756 O O . ALA A 1 93 ? 31.323 -1.552 -38.913 1.00 93.44 93 ALA A O 1
ATOM 757 N N . ALA A 1 94 ? 32.911 -1.986 -40.450 1.00 90.31 94 ALA A N 1
ATOM 758 C CA . ALA A 1 94 ? 34.033 -1.945 -39.515 1.00 90.31 94 ALA A CA 1
ATOM 759 C C . ALA A 1 94 ? 34.200 -0.549 -38.894 1.00 90.31 94 ALA A C 1
ATOM 761 O O . ALA A 1 94 ? 34.351 -0.424 -37.682 1.00 90.31 94 ALA A O 1
ATOM 762 N N . ALA A 1 95 ? 34.104 0.501 -39.712 1.00 90.56 95 ALA A N 1
ATOM 763 C CA . ALA A 1 95 ? 34.175 1.882 -39.254 1.00 90.56 95 ALA A CA 1
ATOM 764 C C . ALA A 1 95 ? 33.017 2.245 -38.311 1.00 90.56 95 ALA A C 1
ATOM 766 O O . ALA A 1 95 ? 33.250 2.825 -37.258 1.00 90.56 95 ALA A O 1
ATOM 767 N N . TYR A 1 96 ? 31.784 1.855 -38.642 1.00 92.62 96 TYR A N 1
ATOM 768 C CA . TYR A 1 96 ? 30.615 2.076 -37.790 1.00 92.62 96 TYR A CA 1
ATOM 769 C C . TYR A 1 96 ? 30.746 1.346 -36.445 1.00 92.62 96 TYR A C 1
ATOM 771 O O . TYR A 1 96 ? 30.445 1.922 -35.405 1.00 92.62 96 TYR A O 1
ATOM 779 N N . ALA A 1 97 ? 31.237 0.102 -36.451 1.00 90.94 97 ALA A N 1
ATOM 780 C CA . ALA A 1 97 ? 31.489 -0.662 -35.228 1.00 90.94 97 ALA A CA 1
ATOM 781 C C . ALA A 1 97 ? 32.597 -0.050 -34.350 1.00 90.94 97 ALA A C 1
ATOM 783 O O . ALA A 1 97 ? 32.574 -0.221 -33.135 1.00 90.94 97 ALA A O 1
ATOM 784 N N . ALA A 1 98 ? 33.545 0.662 -34.962 1.00 88.75 98 ALA A N 1
ATOM 785 C CA . ALA A 1 98 ? 34.627 1.374 -34.288 1.00 88.75 98 ALA A CA 1
ATOM 786 C C . ALA A 1 98 ? 34.300 2.853 -33.987 1.00 88.75 98 ALA A C 1
ATOM 788 O O . ALA A 1 98 ? 35.211 3.614 -33.688 1.00 88.75 98 ALA A O 1
ATOM 789 N N . ASP A 1 99 ? 33.033 3.272 -34.105 1.00 90.31 99 ASP A N 1
ATOM 790 C CA . ASP A 1 99 ? 32.568 4.656 -33.889 1.00 90.31 99 ASP A CA 1
ATOM 791 C C . ASP A 1 99 ? 33.274 5.720 -34.759 1.00 90.31 99 ASP A C 1
ATOM 793 O O . ASP A 1 99 ? 33.312 6.917 -34.471 1.00 90.31 99 ASP A O 1
ATOM 797 N N . VAL A 1 100 ? 33.809 5.298 -35.905 1.00 91.81 100 VAL A N 1
ATOM 798 C CA . VAL A 1 100 ? 34.404 6.199 -36.890 1.00 91.81 100 VAL A CA 1
ATOM 799 C C . VAL A 1 100 ? 33.276 6.939 -37.603 1.00 91.81 100 VAL A C 1
ATOM 801 O O . VAL A 1 100 ? 32.409 6.340 -38.244 1.00 91.81 100 VAL A O 1
ATOM 804 N N . SER A 1 101 ? 33.285 8.269 -37.522 1.00 93.62 101 SER A N 1
ATOM 805 C CA . SER A 1 101 ? 32.265 9.100 -38.172 1.00 93.62 101 SER A CA 1
ATOM 806 C C . SER A 1 101 ? 32.339 9.041 -39.713 1.00 93.62 101 SER A C 1
ATOM 808 O O . SER A 1 101 ? 33.424 8.856 -40.278 1.00 93.62 101 SER A O 1
ATOM 810 N N . PRO A 1 102 ? 31.231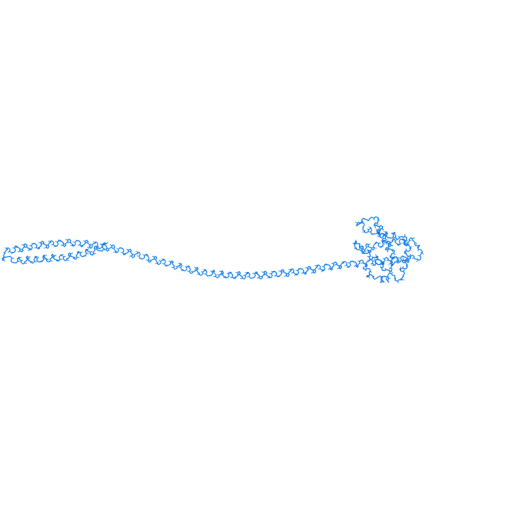 9.308 -40.437 1.00 94.81 102 PRO A N 1
ATOM 811 C CA . PRO A 1 102 ? 31.253 9.422 -41.900 1.00 94.81 102 PRO A CA 1
ATOM 812 C C . PRO A 1 102 ? 32.226 10.494 -42.387 1.00 94.81 102 PRO A C 1
ATOM 814 O O . PRO A 1 102 ? 32.871 10.334 -43.415 1.00 94.81 102 PRO A O 1
ATOM 817 N N . MET A 1 103 ? 32.352 11.588 -41.632 1.00 95.44 103 MET A N 1
ATOM 818 C CA . MET A 1 103 ? 33.289 12.667 -41.932 1.00 95.44 103 MET A CA 1
ATOM 819 C C . MET A 1 103 ? 34.739 12.174 -41.878 1.00 95.44 103 MET A C 1
ATOM 821 O O . MET A 1 103 ? 35.519 12.478 -42.779 1.00 95.44 103 MET A O 1
ATOM 825 N N . ALA A 1 104 ? 35.094 11.385 -40.859 1.00 94.44 104 ALA A N 1
ATOM 826 C CA . ALA A 1 104 ? 36.423 10.793 -40.755 1.00 94.44 104 ALA A CA 1
ATOM 827 C C . ALA A 1 104 ? 36.685 9.821 -41.916 1.00 94.44 104 ALA A C 1
ATOM 829 O O . ALA A 1 104 ? 37.720 9.946 -42.569 1.00 94.44 104 ALA A O 1
ATOM 830 N N . LEU A 1 105 ? 35.724 8.944 -42.244 1.00 94.31 105 LEU A N 1
ATOM 831 C CA . LEU A 1 105 ? 35.785 8.061 -43.420 1.00 94.31 105 LEU A CA 1
ATOM 832 C C . LEU A 1 105 ? 36.073 8.829 -44.713 1.00 94.31 105 LEU A C 1
ATOM 834 O O . LEU A 1 105 ? 37.047 8.539 -45.405 1.00 94.31 105 LEU A O 1
ATOM 838 N N . LEU A 1 106 ? 35.281 9.862 -45.002 1.00 96.56 106 LEU A N 1
ATOM 839 C CA . LEU A 1 106 ? 35.455 10.690 -46.196 1.00 96.56 106 LEU A CA 1
ATOM 840 C C . LEU A 1 106 ? 36.804 11.424 -46.215 1.00 96.56 106 LEU A C 1
ATOM 842 O O . LEU A 1 106 ? 37.387 11.613 -47.283 1.00 96.56 106 LEU A O 1
ATOM 846 N N . SER A 1 107 ? 37.330 11.816 -45.049 1.00 96.81 107 SER A N 1
ATOM 847 C CA . SER A 1 107 ? 38.653 12.443 -44.958 1.00 96.81 107 SER A CA 1
ATOM 848 C C . SER A 1 107 ? 39.781 11.479 -45.344 1.00 96.81 107 SER A C 1
ATOM 850 O O . SER A 1 107 ? 40.723 11.887 -46.024 1.00 96.81 107 SER A O 1
ATOM 852 N N . MET A 1 108 ? 39.662 10.199 -44.977 1.00 95.31 108 MET A N 1
ATOM 853 C CA . MET A 1 108 ? 40.638 9.161 -45.317 1.00 95.31 108 MET A CA 1
ATOM 854 C C . MET A 1 108 ? 40.581 8.810 -46.805 1.00 95.31 108 MET A C 1
ATOM 856 O O . MET A 1 108 ? 41.624 8.751 -47.457 1.00 95.31 108 MET A O 1
ATOM 860 N N . ILE A 1 109 ? 39.372 8.698 -47.370 1.00 95.62 109 ILE A N 1
ATOM 861 C CA . ILE A 1 109 ? 39.162 8.553 -48.821 1.00 95.62 109 ILE A CA 1
ATOM 862 C C . ILE A 1 109 ? 39.821 9.727 -49.563 1.00 95.62 109 ILE A C 1
ATOM 864 O O . ILE A 1 109 ? 40.620 9.525 -50.474 1.00 95.62 109 ILE A O 1
ATOM 868 N N . SER A 1 110 ? 39.599 10.959 -49.094 1.00 97.12 110 SER A N 1
ATOM 869 C CA . SER A 1 110 ? 40.201 12.164 -49.684 1.00 97.12 110 SER A CA 1
ATOM 870 C C . SER A 1 110 ? 41.736 12.167 -49.620 1.00 97.12 110 SER A C 1
ATOM 872 O O . SER A 1 110 ? 42.390 12.710 -50.513 1.00 97.12 110 SER A O 1
ATOM 874 N N . ALA A 1 111 ? 42.337 11.594 -48.572 1.00 97.50 111 ALA A N 1
ATOM 875 C CA . ALA A 1 111 ? 43.790 11.470 -48.456 1.00 97.50 111 ALA A CA 1
ATOM 876 C C . ALA A 1 111 ? 44.359 10.460 -49.465 1.00 97.50 111 ALA A C 1
ATOM 878 O O . ALA A 1 111 ? 45.346 10.769 -50.135 1.00 97.50 111 ALA A O 1
ATOM 879 N N . SER A 1 112 ? 43.688 9.315 -49.629 1.00 96.81 112 SER A N 1
ATOM 880 C CA . SER A 1 112 ? 43.985 8.330 -50.676 1.00 96.81 112 SER A CA 1
ATOM 881 C C . SER A 1 112 ? 43.893 8.955 -52.072 1.00 96.81 112 SER A C 1
ATOM 883 O O . SER A 1 112 ? 44.830 8.877 -52.864 1.00 96.81 112 SER A O 1
ATOM 885 N N . ASP A 1 113 ? 42.803 9.667 -52.364 1.00 96.94 113 ASP A N 1
ATOM 886 C CA . ASP A 1 113 ? 42.586 10.294 -53.673 1.00 96.94 113 ASP A CA 1
ATOM 887 C C . ASP A 1 113 ? 43.607 11.395 -53.973 1.00 96.94 113 ASP A C 1
ATOM 889 O O . ASP A 1 113 ? 44.082 11.518 -55.102 1.00 96.94 113 ASP A O 1
ATOM 893 N N . ARG A 1 114 ? 44.011 12.169 -52.957 1.00 97.50 114 ARG A N 1
ATOM 894 C CA . ARG A 1 114 ? 45.091 13.154 -53.092 1.00 97.50 114 ARG A CA 1
ATOM 895 C C . ARG A 1 114 ? 46.421 12.486 -53.442 1.00 97.50 114 ARG A C 1
ATOM 897 O O . ARG A 1 114 ? 47.148 13.012 -54.283 1.00 97.50 114 ARG A O 1
ATOM 904 N N . ALA A 1 115 ? 46.741 11.354 -52.814 1.00 97.69 115 ALA A N 1
ATOM 905 C CA . ALA A 1 115 ? 47.949 10.596 -53.131 1.00 97.69 115 ALA A CA 1
ATOM 906 C C . ALA A 1 115 ? 47.898 10.037 -54.563 1.00 97.69 115 ALA A C 1
ATOM 908 O O . ALA A 1 115 ? 48.864 10.194 -55.309 1.00 97.69 115 ALA A O 1
ATOM 909 N N . ALA A 1 116 ? 46.754 9.489 -54.985 1.00 96.88 116 ALA A N 1
ATOM 910 C CA . ALA A 1 116 ? 46.546 9.004 -56.350 1.00 96.88 116 ALA A CA 1
ATOM 911 C C . ALA A 1 116 ? 46.674 10.126 -57.399 1.00 96.88 116 ALA A C 1
ATOM 913 O O . ALA A 1 116 ? 47.334 9.945 -58.422 1.00 96.88 116 ALA A O 1
ATOM 914 N N . LEU A 1 117 ? 46.117 11.313 -57.127 1.00 96.69 117 LEU A N 1
ATOM 915 C CA . LEU A 1 117 ? 46.280 12.491 -57.984 1.00 96.69 117 LEU A CA 1
ATOM 916 C C . LEU A 1 117 ? 47.748 12.934 -58.064 1.00 96.69 117 LEU A C 1
ATOM 918 O O . LEU A 1 117 ? 48.223 13.303 -59.136 1.00 96.69 117 LEU A O 1
ATOM 922 N N . GLY A 1 118 ? 48.477 12.880 -56.946 1.00 96.50 118 GLY A N 1
ATOM 923 C CA . GLY A 1 118 ? 49.911 13.170 -56.904 1.00 96.50 118 GLY A CA 1
ATOM 924 C C . GLY A 1 118 ? 50.723 12.244 -57.811 1.00 96.50 118 GLY A C 1
ATOM 925 O O . GLY A 1 118 ? 51.550 12.731 -58.581 1.00 96.50 118 GLY A O 1
ATOM 926 N N . VAL A 1 119 ? 50.438 10.936 -57.775 1.00 95.62 119 VAL A N 1
ATOM 927 C CA . VAL A 1 119 ? 51.038 9.939 -58.682 1.00 95.62 119 VAL A CA 1
ATOM 928 C C . VAL A 1 119 ? 50.695 10.265 -60.134 1.00 95.62 119 VAL A C 1
ATOM 930 O O . VAL A 1 119 ? 51.587 10.353 -60.972 1.00 95.62 119 VAL A O 1
ATOM 933 N N . LEU A 1 120 ? 49.421 10.531 -60.432 1.00 94.75 120 LEU A N 1
ATOM 934 C CA . LEU A 1 120 ? 48.975 10.870 -61.783 1.00 94.75 120 LEU A CA 1
ATOM 935 C C . LEU A 1 120 ? 49.711 12.096 -62.354 1.00 94.75 120 LEU A C 1
ATOM 937 O O . LEU A 1 120 ? 50.144 12.077 -63.504 1.00 94.75 120 LEU A O 1
ATOM 941 N N . MET A 1 121 ? 49.891 13.141 -61.541 1.00 94.81 121 MET A N 1
ATOM 942 C CA . MET A 1 121 ? 50.588 14.373 -61.932 1.00 94.81 121 MET A CA 1
ATOM 943 C C . MET A 1 121 ? 52.093 14.191 -62.160 1.00 94.81 121 MET A C 1
ATOM 945 O O . MET A 1 121 ? 52.705 15.028 -62.823 1.00 94.81 121 MET A O 1
ATOM 949 N N . GLN A 1 122 ? 52.693 13.140 -61.598 1.00 93.88 122 GLN A N 1
ATOM 950 C CA . GLN A 1 122 ? 54.105 12.799 -61.795 1.00 93.88 122 GLN A CA 1
ATOM 951 C C . GLN A 1 122 ? 54.300 11.845 -62.978 1.00 93.88 122 GLN A C 1
ATOM 953 O O . GLN A 1 122 ? 55.282 11.973 -63.705 1.00 93.88 122 GLN A O 1
ATOM 958 N N . SER A 1 123 ? 53.366 10.913 -63.183 1.00 92.12 123 SER A N 1
ATOM 959 C CA . SER A 1 123 ? 53.482 9.844 -64.181 1.00 92.12 123 SER A CA 1
ATOM 960 C C . SER A 1 123 ? 52.983 10.229 -65.577 1.00 92.12 123 SER A C 1
ATOM 962 O O . SER A 1 123 ? 53.309 9.546 -66.546 1.00 92.12 123 SER A O 1
ATOM 964 N N . VAL A 1 124 ? 52.198 11.303 -65.710 1.00 93.00 124 VAL A N 1
ATOM 965 C CA . VAL A 1 124 ? 51.625 11.740 -66.992 1.00 93.00 124 VAL A CA 1
ATOM 966 C C . VAL A 1 124 ? 52.081 13.160 -67.323 1.00 93.00 124 VAL A C 1
ATOM 968 O O . VAL A 1 124 ? 51.924 14.083 -66.524 1.00 93.00 124 VAL A O 1
ATOM 971 N N . ALA A 1 125 ? 52.644 13.342 -68.521 1.00 92.44 125 ALA A N 1
ATOM 972 C CA . ALA A 1 125 ? 53.094 14.646 -69.000 1.00 92.44 125 ALA A CA 1
ATOM 973 C C . ALA A 1 125 ? 51.924 15.641 -69.117 1.00 92.44 125 ALA A C 1
ATOM 975 O O . ALA A 1 125 ? 50.800 15.265 -69.446 1.00 92.44 125 ALA A O 1
ATOM 976 N N . ARG A 1 126 ? 52.185 16.927 -68.845 1.00 89.94 126 ARG A N 1
ATOM 977 C CA . ARG A 1 126 ? 51.142 17.973 -68.785 1.00 89.94 126 ARG A CA 1
ATOM 978 C C . ARG A 1 126 ? 50.469 18.262 -70.127 1.00 89.94 126 ARG A C 1
ATOM 980 O O . ARG A 1 126 ? 49.371 18.801 -70.141 1.00 89.94 126 ARG A O 1
ATOM 987 N N . ASP A 1 127 ? 51.145 17.941 -71.219 1.00 91.06 127 ASP A N 1
ATOM 988 C CA . ASP A 1 127 ? 50.692 18.064 -72.604 1.00 91.06 127 ASP A CA 1
ATOM 989 C C . ASP A 1 127 ? 50.013 16.787 -73.126 1.00 91.06 127 ASP A C 1
ATOM 991 O O . ASP A 1 127 ? 49.600 16.739 -74.280 1.00 91.06 127 ASP A O 1
ATOM 995 N N . ASN A 1 128 ? 49.875 15.749 -72.294 1.00 92.19 128 ASN A N 1
ATOM 996 C CA . ASN A 1 128 ? 49.177 14.529 -72.673 1.00 92.19 128 ASN A CA 1
ATOM 997 C C . ASN A 1 128 ? 47.656 14.748 -72.666 1.00 92.19 128 ASN A C 1
ATOM 999 O O . ASN A 1 128 ? 47.062 14.989 -71.612 1.00 92.19 128 ASN A O 1
ATOM 1003 N N . ASP A 1 129 ? 47.018 14.556 -73.822 1.00 89.94 129 ASP A N 1
ATOM 1004 C CA . ASP A 1 129 ? 45.569 14.712 -74.008 1.00 89.94 129 ASP A CA 1
ATOM 1005 C C . ASP A 1 129 ? 44.719 13.837 -73.062 1.00 89.94 129 ASP A C 1
ATOM 1007 O O . ASP A 1 129 ? 43.562 14.151 -72.779 1.00 89.94 129 ASP A O 1
ATOM 1011 N N . ARG A 1 130 ? 45.279 12.742 -72.527 1.00 91.38 130 ARG A N 1
ATOM 1012 C CA . ARG A 1 130 ? 44.584 11.836 -71.596 1.00 91.38 130 ARG A CA 1
ATOM 1013 C C . ARG A 1 130 ? 44.605 12.302 -70.141 1.00 91.38 130 ARG A C 1
ATOM 1015 O O . ARG A 1 130 ? 43.869 11.749 -69.325 1.00 91.38 130 ARG A O 1
ATOM 1022 N N . LEU A 1 131 ? 45.411 13.305 -69.787 1.00 93.44 131 LEU A N 1
ATOM 1023 C CA . LEU A 1 131 ? 45.553 13.761 -68.402 1.00 93.44 131 LEU A CA 1
ATOM 1024 C C . LEU A 1 131 ? 44.230 14.272 -67.818 1.00 93.44 131 LEU A C 1
ATOM 1026 O O . LEU A 1 131 ? 43.862 13.904 -66.702 1.00 93.44 131 LEU A O 1
ATOM 1030 N N . SER A 1 132 ? 43.481 15.064 -68.589 1.00 93.00 132 SER A N 1
ATOM 1031 C CA . SER A 1 132 ? 42.166 15.567 -68.175 1.00 93.00 132 SER A CA 1
ATOM 1032 C C . SER A 1 132 ? 41.158 14.438 -67.952 1.00 93.00 132 SER A C 1
ATOM 1034 O O . SER A 1 132 ? 40.414 14.482 -66.975 1.00 93.00 132 SER A O 1
ATOM 1036 N N . LEU A 1 133 ? 41.179 13.403 -68.801 1.00 93.75 133 LEU A N 1
ATOM 1037 C CA . LEU A 1 133 ? 40.326 12.221 -68.652 1.00 93.75 133 LEU A CA 1
ATOM 1038 C C . LEU A 1 133 ? 40.631 11.467 -67.350 1.00 93.75 133 LEU A C 1
ATOM 1040 O O . LEU A 1 133 ? 39.714 11.060 -66.641 1.00 93.75 133 LEU A O 1
ATOM 1044 N N . TYR A 1 134 ? 41.909 11.291 -67.008 1.00 95.25 134 TYR A N 1
ATOM 1045 C CA . TYR A 1 134 ? 42.301 10.589 -65.784 1.00 95.25 134 TYR A CA 1
ATOM 1046 C C . TYR A 1 134 ? 41.943 11.359 -64.510 1.00 95.25 134 TYR A C 1
ATOM 1048 O O . TYR A 1 134 ? 41.490 10.751 -63.540 1.00 95.25 134 TYR A O 1
ATOM 1056 N N . ILE A 1 135 ? 42.096 12.687 -64.514 1.00 95.62 135 ILE A N 1
ATOM 1057 C CA . ILE A 1 135 ? 41.677 13.533 -63.388 1.00 95.62 135 ILE A CA 1
ATOM 1058 C C . ILE A 1 135 ? 40.159 13.448 -63.201 1.00 95.62 135 ILE A C 1
ATOM 1060 O O . ILE A 1 135 ? 39.697 13.205 -62.087 1.00 95.62 135 ILE A O 1
ATOM 1064 N N . ASP A 1 136 ? 39.391 13.588 -64.284 1.00 95.38 136 ASP A N 1
ATOM 1065 C CA . ASP A 1 136 ? 37.929 13.467 -64.261 1.00 95.38 136 ASP A CA 1
ATOM 1066 C C . ASP A 1 136 ? 37.483 12.084 -63.753 1.00 95.38 136 ASP A C 1
ATOM 1068 O O . ASP A 1 136 ? 36.653 11.987 -62.849 1.00 95.38 136 ASP A O 1
ATOM 1072 N N . THR A 1 137 ? 38.116 11.010 -64.235 1.00 95.50 137 THR A N 1
ATOM 1073 C CA . THR A 1 137 ? 37.862 9.630 -63.781 1.00 95.50 137 THR A CA 1
ATOM 1074 C C . THR A 1 137 ? 38.096 9.480 -62.277 1.00 95.50 137 THR A C 1
ATOM 1076 O O . THR A 1 137 ? 37.242 8.944 -61.568 1.00 95.50 137 THR A O 1
ATOM 1079 N N . LEU A 1 138 ? 39.225 9.981 -61.762 1.00 95.62 138 LEU A N 1
ATOM 1080 C CA . LEU A 1 138 ? 39.547 9.916 -60.336 1.00 95.62 138 LEU A CA 1
ATOM 1081 C C . LEU A 1 138 ? 38.524 10.691 -59.489 1.00 95.62 138 LEU A C 1
ATOM 1083 O O . LEU A 1 138 ? 38.075 10.184 -58.459 1.00 95.62 138 LEU A O 1
ATOM 1087 N N . MET A 1 139 ? 38.117 11.882 -59.940 1.00 95.75 139 MET A N 1
ATOM 1088 C CA . MET A 1 139 ? 37.105 12.702 -59.266 1.00 95.75 139 MET A CA 1
ATOM 1089 C C . MET A 1 139 ? 35.732 12.021 -59.241 1.00 95.75 139 MET A C 1
ATOM 1091 O O . MET A 1 139 ? 35.083 11.992 -58.195 1.00 95.75 139 MET A O 1
ATOM 1095 N N . ARG A 1 140 ? 35.297 11.431 -60.361 1.00 95.25 140 ARG A N 1
ATOM 1096 C CA . ARG A 1 140 ? 34.021 10.702 -60.447 1.00 95.25 140 ARG A CA 1
ATOM 1097 C C . ARG A 1 140 ? 34.021 9.446 -59.579 1.00 95.25 140 ARG A C 1
ATOM 1099 O O . ARG A 1 140 ? 33.049 9.215 -58.865 1.00 95.25 140 ARG A O 1
ATOM 1106 N N . LEU A 1 141 ? 35.114 8.676 -59.578 1.00 93.81 141 LEU A N 1
ATOM 1107 C CA . LEU A 1 141 ? 35.279 7.521 -58.687 1.00 93.81 141 LEU A CA 1
ATOM 1108 C C . LEU A 1 141 ? 35.238 7.926 -57.210 1.00 93.81 141 LEU A C 1
ATOM 1110 O O . LEU A 1 141 ? 34.582 7.254 -56.421 1.00 93.81 141 LEU A O 1
ATOM 1114 N N . SER A 1 142 ? 35.919 9.017 -56.845 1.00 94.62 142 SER A N 1
ATOM 1115 C CA . SER A 1 142 ? 35.938 9.549 -55.476 1.00 94.62 142 SER A CA 1
ATOM 1116 C C . SER A 1 142 ? 34.538 9.955 -55.012 1.00 94.62 142 SER A C 1
ATOM 1118 O O . SER A 1 142 ? 34.079 9.546 -53.945 1.00 94.62 142 SER A O 1
ATOM 1120 N N . ALA A 1 143 ? 33.813 10.699 -55.852 1.00 95.31 143 ALA A N 1
ATOM 1121 C CA . ALA A 1 143 ? 32.456 11.131 -55.546 1.00 95.31 143 ALA A CA 1
ATOM 1122 C C . ALA A 1 143 ? 31.479 9.947 -55.438 1.00 95.31 143 ALA A C 1
ATOM 1124 O O . ALA A 1 143 ? 30.654 9.916 -54.523 1.00 95.31 143 ALA A O 1
ATOM 1125 N N . LEU A 1 144 ? 31.601 8.954 -56.327 1.00 94.94 144 LEU A N 1
ATOM 1126 C CA . LEU A 1 144 ? 30.792 7.737 -56.299 1.00 94.94 144 LEU A CA 1
ATOM 1127 C C . LEU A 1 144 ? 31.069 6.897 -55.042 1.00 94.94 144 LEU A C 1
ATOM 1129 O O . LEU A 1 144 ? 30.128 6.466 -54.377 1.00 94.94 144 LEU A O 1
ATOM 1133 N N . GLU A 1 145 ? 32.339 6.694 -54.684 1.00 94.62 145 GLU A N 1
ATOM 1134 C CA . GLU A 1 145 ? 32.720 5.994 -53.453 1.00 94.62 145 GLU A CA 1
ATOM 1135 C C . GLU A 1 145 ? 32.201 6.722 -52.211 1.00 94.62 145 GLU A C 1
ATOM 1137 O O . GLU A 1 145 ? 31.621 6.094 -51.321 1.00 94.62 145 GLU A O 1
ATOM 1142 N N . GLY A 1 146 ? 32.371 8.046 -52.155 1.00 95.00 146 GLY A N 1
ATOM 1143 C CA . GLY A 1 146 ? 31.901 8.871 -51.047 1.00 95.00 146 GLY A CA 1
ATOM 1144 C C . GLY A 1 146 ? 30.384 8.798 -50.871 1.00 95.00 146 GLY A C 1
ATOM 1145 O O . GLY A 1 146 ? 29.898 8.631 -49.751 1.00 95.00 146 GLY A O 1
ATOM 1146 N N . GLU A 1 147 ? 29.625 8.847 -51.967 1.00 95.62 147 GLU A N 1
ATOM 1147 C CA . GLU A 1 147 ? 28.169 8.713 -51.926 1.00 95.62 147 GLU A CA 1
ATOM 1148 C C . GLU A 1 147 ? 27.744 7.314 -51.444 1.00 95.62 147 GLU A C 1
ATOM 1150 O O . GLU A 1 147 ? 26.923 7.217 -50.527 1.00 95.62 147 GLU A O 1
ATOM 1155 N N . ILE A 1 148 ? 28.348 6.235 -51.966 1.00 94.62 148 ILE A N 1
ATOM 1156 C CA . ILE A 1 148 ? 28.058 4.857 -51.527 1.00 94.62 148 ILE A CA 1
ATOM 1157 C C . ILE A 1 148 ? 28.391 4.689 -50.039 1.00 94.62 148 ILE A C 1
ATOM 1159 O O . ILE A 1 148 ? 27.597 4.119 -49.285 1.00 94.62 148 ILE A O 1
ATOM 1163 N N . THR A 1 149 ? 29.531 5.225 -49.601 1.00 95.12 149 THR A N 1
ATOM 1164 C CA . THR A 1 149 ? 29.989 5.196 -48.206 1.00 95.12 149 THR A CA 1
ATOM 1165 C C . THR A 1 149 ? 28.954 5.837 -47.283 1.00 95.12 149 THR A C 1
ATOM 1167 O O . THR A 1 149 ? 28.503 5.210 -46.320 1.00 95.12 149 THR A O 1
ATOM 1170 N N . VAL A 1 150 ? 28.502 7.057 -47.597 1.00 95.94 150 VAL A N 1
ATOM 1171 C CA . VAL A 1 150 ? 27.492 7.775 -46.802 1.00 95.94 150 VAL A CA 1
ATOM 1172 C C . VAL A 1 150 ? 26.138 7.062 -46.832 1.00 95.94 150 VAL A C 1
ATOM 1174 O O . VAL A 1 150 ? 25.469 6.964 -45.796 1.00 95.94 150 VAL A O 1
ATOM 1177 N N . ALA A 1 151 ? 25.731 6.527 -47.985 1.00 95.75 151 ALA A N 1
ATOM 1178 C CA . ALA A 1 151 ? 24.471 5.807 -48.132 1.00 95.75 151 ALA A CA 1
ATOM 1179 C C . ALA A 1 151 ? 24.431 4.534 -47.271 1.00 95.75 151 ALA A C 1
ATOM 1181 O O . ALA A 1 151 ? 23.446 4.289 -46.566 1.00 95.75 151 ALA A O 1
ATOM 1182 N N . ILE A 1 152 ? 25.506 3.739 -47.280 1.00 95.12 152 ILE A N 1
ATOM 1183 C CA . ILE A 1 152 ? 25.616 2.535 -46.447 1.00 95.12 152 ILE A CA 1
ATOM 1184 C C . ILE A 1 152 ? 25.675 2.920 -44.966 1.00 95.12 152 ILE A C 1
ATOM 1186 O O . ILE A 1 152 ? 24.946 2.339 -44.161 1.00 95.12 152 ILE A O 1
ATOM 1190 N N . TYR A 1 153 ? 26.463 3.933 -44.600 1.00 95.00 153 TYR A N 1
ATOM 1191 C CA . TYR A 1 153 ? 26.587 4.364 -43.205 1.00 95.00 153 TYR A CA 1
ATOM 1192 C C . TYR A 1 153 ? 25.239 4.821 -42.634 1.00 95.00 153 TYR A C 1
ATOM 1194 O O . TYR A 1 153 ? 24.847 4.447 -41.527 1.00 95.00 153 TYR A O 1
ATOM 1202 N N . THR A 1 154 ? 24.475 5.585 -43.418 1.00 93.94 154 THR A N 1
ATOM 1203 C CA . THR A 1 154 ? 23.132 6.044 -43.037 1.00 93.94 154 THR A CA 1
ATOM 1204 C C . THR A 1 154 ? 22.179 4.868 -42.810 1.00 93.94 154 THR A C 1
ATOM 1206 O O . THR A 1 154 ? 21.395 4.888 -41.860 1.00 93.94 154 THR A O 1
ATOM 1209 N N . LYS A 1 155 ? 22.270 3.806 -43.625 1.00 93.44 155 LYS A N 1
ATOM 1210 C CA . LYS A 1 155 ? 21.495 2.573 -43.409 1.00 93.44 155 LYS A CA 1
ATOM 1211 C C . LYS A 1 155 ? 21.861 1.888 -42.089 1.00 93.44 155 LYS A C 1
ATOM 1213 O O . LYS A 1 155 ? 20.946 1.518 -41.359 1.00 93.44 155 LYS A O 1
ATOM 1218 N N . TYR A 1 156 ? 23.150 1.764 -41.758 1.00 91.88 156 TYR A N 1
ATOM 1219 C CA . TYR A 1 156 ? 23.590 1.204 -40.469 1.00 91.88 156 TYR A CA 1
ATOM 1220 C C . TYR A 1 156 ? 23.052 2.009 -39.286 1.00 91.88 156 TYR A C 1
ATOM 1222 O O . TYR A 1 156 ? 22.436 1.445 -38.381 1.00 91.88 156 TYR A O 1
ATOM 1230 N N . ARG A 1 157 ? 23.192 3.338 -39.338 1.00 92.31 157 ARG A N 1
ATOM 1231 C CA . ARG A 1 157 ? 22.670 4.236 -38.302 1.00 92.31 157 ARG A CA 1
ATOM 1232 C C . ARG A 1 157 ? 21.160 4.086 -38.115 1.00 92.31 157 ARG A C 1
ATOM 1234 O O . ARG A 1 157 ? 20.695 4.007 -36.982 1.00 92.31 157 ARG A O 1
ATOM 1241 N N . ASN A 1 158 ? 20.397 4.042 -39.206 1.00 92.81 158 ASN A N 1
ATOM 1242 C CA . ASN A 1 158 ? 18.942 3.912 -39.142 1.00 92.81 158 ASN A CA 1
ATOM 1243 C C . ASN A 1 158 ? 18.507 2.542 -38.618 1.00 92.81 158 ASN A C 1
ATOM 1245 O O . ASN A 1 158 ? 17.581 2.475 -37.816 1.00 92.81 158 ASN A O 1
ATOM 1249 N N . PHE A 1 159 ? 19.179 1.466 -39.035 1.00 91.62 159 PHE A N 1
ATOM 1250 C CA . PHE A 1 159 ? 18.901 0.117 -38.547 1.00 91.62 159 PHE A CA 1
ATOM 1251 C C . PHE A 1 159 ? 19.158 -0.000 -37.039 1.00 91.62 159 PHE A C 1
ATOM 1253 O O . PHE A 1 159 ? 18.293 -0.468 -36.304 1.00 91.62 159 PHE A O 1
ATOM 1260 N N . SER A 1 160 ? 20.304 0.503 -36.571 1.00 90.94 160 SER A N 1
ATOM 1261 C CA . SER A 1 160 ? 20.652 0.532 -35.146 1.00 90.94 160 SER A CA 1
ATOM 1262 C C . SER A 1 160 ? 19.655 1.365 -34.331 1.00 90.94 160 SER A C 1
ATOM 1264 O O . SER A 1 160 ? 19.109 0.897 -33.331 1.00 90.94 160 SER A O 1
ATOM 1266 N N . ALA A 1 161 ? 19.324 2.573 -34.805 1.00 90.88 161 ALA A N 1
ATOM 1267 C CA . ALA A 1 161 ? 18.346 3.437 -34.148 1.00 90.88 161 ALA A CA 1
ATOM 1268 C C . ALA A 1 161 ? 16.942 2.814 -34.099 1.00 90.88 161 ALA A C 1
ATOM 1270 O O . ALA A 1 161 ? 16.229 3.000 -33.114 1.00 90.88 161 ALA A O 1
ATOM 1271 N N . GLN A 1 162 ? 16.537 2.083 -35.142 1.00 93.12 162 GLN A N 1
ATOM 1272 C CA . GLN A 1 162 ? 15.258 1.381 -35.156 1.00 93.12 162 GLN A CA 1
ATOM 1273 C C . GLN A 1 162 ? 15.249 0.225 -34.153 1.00 93.12 162 GLN A C 1
ATOM 1275 O O . GLN A 1 162 ? 14.327 0.151 -33.349 1.00 93.12 162 GLN A O 1
ATOM 1280 N N . GLY A 1 163 ? 16.299 -0.601 -34.126 1.00 93.75 163 GLY A N 1
ATOM 1281 C CA . GLY A 1 163 ? 16.421 -1.686 -33.149 1.00 93.75 163 GLY A CA 1
ATOM 1282 C C . GLY A 1 163 ? 16.364 -1.182 -31.705 1.00 93.75 163 GLY A C 1
ATOM 1283 O O . GLY A 1 163 ? 15.620 -1.723 -30.895 1.00 93.75 163 GLY A O 1
ATOM 1284 N N . ALA A 1 164 ? 17.062 -0.084 -31.396 1.00 93.44 164 ALA A N 1
ATOM 1285 C CA . ALA A 1 164 ? 17.011 0.533 -30.069 1.00 93.44 164 ALA A CA 1
ATOM 1286 C C . ALA A 1 164 ? 15.599 1.026 -29.697 1.00 93.44 164 ALA A C 1
ATOM 1288 O O . ALA A 1 164 ? 15.154 0.838 -28.565 1.00 93.44 164 ALA A O 1
ATOM 1289 N N . ARG A 1 165 ? 14.874 1.637 -30.646 1.00 94.44 165 ARG A N 1
ATOM 1290 C CA . ARG A 1 165 ? 13.480 2.062 -30.430 1.00 94.44 165 ARG A CA 1
ATOM 1291 C C . ARG A 1 165 ? 12.546 0.877 -30.225 1.00 94.44 165 ARG A C 1
ATOM 1293 O O . ARG A 1 165 ? 11.669 0.965 -29.373 1.00 94.44 165 ARG A O 1
ATOM 1300 N N . ASP A 1 166 ? 12.723 -0.200 -30.982 1.00 95.75 166 ASP A N 1
ATOM 1301 C CA . ASP A 1 166 ? 11.889 -1.395 -30.872 1.00 95.75 166 ASP A CA 1
ATOM 1302 C C . ASP A 1 166 ? 12.087 -2.075 -29.512 1.00 95.75 166 ASP A C 1
ATOM 1304 O O . ASP A 1 166 ? 11.096 -2.412 -28.862 1.00 95.75 166 ASP A O 1
ATOM 1308 N N . THR A 1 167 ? 13.333 -2.180 -29.032 1.00 96.00 167 THR A N 1
ATOM 1309 C CA . THR A 1 167 ? 13.643 -2.671 -27.679 1.00 96.00 167 THR A CA 1
ATOM 1310 C C . THR A 1 167 ? 12.977 -1.812 -26.608 1.00 96.00 167 THR A C 1
ATOM 1312 O O . THR A 1 167 ? 12.219 -2.336 -25.796 1.00 96.00 167 THR A O 1
ATOM 1315 N N . LEU A 1 168 ? 13.166 -0.487 -26.651 1.00 95.94 168 LEU A N 1
ATOM 1316 C CA . LEU A 1 168 ? 12.530 0.431 -25.697 1.00 95.94 168 LEU A CA 1
ATOM 1317 C C . LEU A 1 168 ? 10.999 0.347 -25.744 1.00 95.94 168 LEU A C 1
ATOM 1319 O O . LEU A 1 168 ? 10.338 0.444 -24.714 1.00 95.94 168 LEU A O 1
ATOM 1323 N N . ALA A 1 169 ? 10.415 0.160 -26.928 1.00 96.19 169 ALA A N 1
ATOM 1324 C CA . ALA A 1 169 ? 8.973 0.022 -27.080 1.00 96.19 169 ALA A CA 1
ATOM 1325 C C . ALA A 1 169 ? 8.444 -1.294 -26.489 1.00 96.19 169 ALA A C 1
ATOM 1327 O O . ALA A 1 169 ? 7.326 -1.309 -25.976 1.00 96.19 169 ALA A O 1
ATOM 1328 N N . VAL A 1 170 ? 9.211 -2.388 -26.565 1.00 97.06 170 VAL A N 1
ATOM 1329 C CA . VAL A 1 170 ? 8.883 -3.656 -25.890 1.00 97.06 170 VAL A CA 1
ATOM 1330 C C . VAL A 1 170 ? 8.960 -3.475 -24.378 1.00 97.06 170 VAL A C 1
ATOM 1332 O O . VAL A 1 170 ? 7.955 -3.687 -23.708 1.00 97.06 170 VAL A O 1
ATOM 1335 N N . GLU A 1 171 ? 10.085 -2.982 -23.859 1.00 96.94 171 GLU A N 1
ATOM 1336 C CA . GLU A 1 171 ? 10.279 -2.754 -22.419 1.00 96.94 171 GLU A CA 1
ATOM 1337 C C . GLU A 1 171 ? 9.202 -1.832 -21.834 1.00 96.94 171 GLU A C 1
ATOM 1339 O O . GLU A 1 171 ? 8.653 -2.095 -20.765 1.00 96.94 171 GLU A O 1
ATOM 1344 N N . PHE A 1 172 ? 8.840 -0.771 -22.559 1.00 95.56 172 PHE A N 1
ATOM 1345 C CA . PHE A 1 172 ? 7.774 0.138 -22.157 1.00 95.56 172 PHE A CA 1
ATOM 1346 C C . PHE A 1 172 ? 6.399 -0.542 -22.117 1.00 95.56 172 PHE A C 1
ATOM 1348 O O . PHE A 1 172 ? 5.653 -0.347 -21.157 1.00 95.56 172 PHE A O 1
ATOM 1355 N N . ARG A 1 173 ? 6.047 -1.338 -23.139 1.00 96.62 173 ARG A N 1
ATOM 1356 C CA . ARG A 1 173 ? 4.769 -2.071 -23.166 1.00 96.62 173 ARG A CA 1
ATOM 1357 C C . ARG A 1 173 ? 4.682 -3.090 -22.034 1.00 96.62 173 ARG A C 1
ATOM 1359 O O . ARG A 1 173 ? 3.658 -3.128 -21.356 1.00 96.62 173 ARG A O 1
ATOM 1366 N N . ASP A 1 174 ? 5.744 -3.853 -21.809 1.00 97.31 174 ASP A N 1
ATOM 1367 C CA . ASP A 1 174 ? 5.794 -4.876 -20.762 1.00 97.31 174 ASP A CA 1
ATOM 1368 C C . ASP A 1 174 ? 5.756 -4.235 -19.366 1.00 97.31 174 ASP A C 1
ATOM 1370 O O . ASP A 1 174 ? 5.041 -4.699 -18.473 1.00 97.31 174 ASP A O 1
ATOM 1374 N N . GLY A 1 175 ? 6.444 -3.101 -19.195 1.00 97.56 175 GLY A N 1
ATOM 1375 C CA . GLY A 1 175 ? 6.381 -2.296 -17.978 1.00 97.56 175 GLY A CA 1
ATOM 1376 C C . GLY A 1 175 ? 4.972 -1.773 -17.691 1.00 97.56 175 GLY A C 1
ATOM 1377 O O . GLY A 1 175 ? 4.494 -1.889 -16.562 1.00 97.56 175 GLY A O 1
ATOM 1378 N N . ILE A 1 176 ? 4.268 -1.246 -18.702 1.00 97.31 176 ILE A N 1
ATOM 1379 C CA . ILE A 1 176 ? 2.868 -0.817 -18.551 1.00 97.31 176 ILE A CA 1
ATOM 1380 C C . ILE A 1 176 ? 1.962 -1.992 -18.193 1.00 97.31 176 ILE A C 1
ATOM 1382 O O . ILE A 1 176 ? 1.151 -1.850 -17.279 1.00 97.31 176 ILE A O 1
ATOM 1386 N N . ALA A 1 177 ? 2.086 -3.129 -18.881 1.00 96.81 177 ALA A N 1
ATOM 1387 C CA . ALA A 1 177 ? 1.266 -4.307 -18.604 1.00 96.81 177 ALA A CA 1
ATOM 1388 C C . ALA A 1 177 ? 1.426 -4.754 -17.144 1.00 96.81 177 ALA A C 1
ATOM 1390 O O . ALA A 1 177 ? 0.437 -4.863 -16.421 1.00 96.81 177 ALA A O 1
ATOM 1391 N N . THR A 1 178 ? 2.672 -4.862 -16.678 1.00 97.94 178 THR A N 1
ATOM 1392 C CA . THR A 1 178 ? 2.994 -5.232 -15.292 1.00 97.94 178 THR A CA 1
ATOM 1393 C C . THR A 1 178 ? 2.430 -4.230 -14.277 1.00 97.94 178 THR A C 1
ATOM 1395 O O . THR A 1 178 ? 1.874 -4.622 -13.250 1.00 97.94 178 THR A O 1
ATOM 1398 N N . MET A 1 179 ? 2.537 -2.923 -14.549 1.00 97.31 179 MET A N 1
ATOM 1399 C CA . MET A 1 179 ? 1.979 -1.888 -13.668 1.00 97.31 179 MET A CA 1
ATOM 1400 C C . MET A 1 179 ? 0.450 -1.954 -13.590 1.00 97.31 179 MET A C 1
ATOM 1402 O O . MET A 1 179 ? -0.109 -1.788 -12.508 1.00 97.31 179 MET A O 1
ATOM 1406 N N . VAL A 1 180 ? -0.232 -2.195 -14.713 1.00 97.69 180 VAL A N 1
ATOM 1407 C CA . VAL A 1 180 ? -1.699 -2.311 -14.753 1.00 97.69 180 VAL A CA 1
ATOM 1408 C C . VAL A 1 180 ? -2.174 -3.562 -14.016 1.00 97.69 180 VAL A C 1
ATOM 1410 O O . VAL A 1 180 ? -3.143 -3.478 -13.260 1.00 97.69 180 VAL A O 1
ATOM 1413 N N . GLU A 1 181 ? -1.493 -4.696 -14.191 1.00 97.62 181 GLU A N 1
ATOM 1414 C CA . GLU A 1 181 ? -1.776 -5.931 -13.448 1.00 97.62 181 GLU A CA 1
ATOM 1415 C C . GLU A 1 181 ? -1.614 -5.709 -11.940 1.00 97.62 181 GLU A C 1
ATOM 1417 O O . GLU A 1 181 ? -2.557 -5.928 -11.181 1.00 97.62 181 GLU A O 1
ATOM 1422 N N . THR A 1 182 ? -0.480 -5.137 -11.520 1.00 97.69 182 THR A N 1
ATOM 1423 C CA . THR A 1 182 ? -0.208 -4.832 -10.105 1.00 97.69 182 THR A CA 1
ATOM 1424 C C . THR A 1 182 ? -1.266 -3.894 -9.514 1.00 97.69 182 THR A C 1
ATOM 1426 O O . THR A 1 182 ? -1.815 -4.167 -8.450 1.00 97.69 182 THR A O 1
ATOM 1429 N N . ALA A 1 183 ? -1.615 -2.812 -10.218 1.00 97.56 183 ALA A N 1
ATOM 1430 C CA . ALA A 1 183 ? -2.634 -1.866 -9.759 1.00 97.56 183 ALA A CA 1
ATOM 1431 C C . ALA A 1 183 ? -4.032 -2.504 -9.665 1.00 97.56 183 ALA A C 1
ATOM 1433 O O . ALA A 1 183 ? -4.829 -2.146 -8.794 1.00 97.56 183 ALA A O 1
ATOM 1434 N N . THR A 1 184 ? -4.340 -3.452 -10.554 1.00 97.88 184 THR A N 1
ATOM 1435 C CA . THR A 1 184 ? -5.603 -4.198 -10.530 1.00 97.88 184 THR A CA 1
ATOM 1436 C C . THR A 1 184 ? -5.664 -5.107 -9.304 1.00 97.88 184 THR A C 1
ATOM 1438 O O . THR A 1 184 ? -6.656 -5.072 -8.570 1.00 97.88 184 THR A O 1
ATOM 1441 N N . ASP A 1 185 ? -4.590 -5.847 -9.028 1.00 97.69 185 ASP A N 1
ATOM 1442 C CA . ASP A 1 185 ? -4.483 -6.726 -7.860 1.00 97.69 185 ASP A CA 1
ATOM 1443 C C . ASP A 1 185 ? -4.553 -5.941 -6.542 1.00 97.69 185 ASP A C 1
ATOM 1445 O O . ASP A 1 185 ? -5.332 -6.284 -5.647 1.00 97.69 185 ASP A O 1
ATOM 1449 N N . GLU A 1 186 ? -3.825 -4.825 -6.435 1.00 97.56 186 GLU A N 1
ATOM 1450 C CA . GLU A 1 186 ? -3.912 -3.917 -5.285 1.00 97.56 186 GLU A CA 1
ATOM 1451 C C . GLU A 1 186 ? -5.336 -3.369 -5.098 1.00 97.56 186 GLU A C 1
ATOM 1453 O O . GLU A 1 186 ? -5.848 -3.307 -3.973 1.00 97.56 186 GLU A O 1
ATOM 1458 N N . GLY A 1 187 ? -6.018 -3.032 -6.197 1.00 97.88 187 GLY A N 1
ATOM 1459 C CA . GLY A 1 187 ? -7.416 -2.606 -6.190 1.00 97.88 187 GLY A CA 1
ATOM 1460 C C . GLY A 1 187 ? -8.370 -3.681 -5.658 1.00 97.88 187 GLY A C 1
ATOM 1461 O O . GLY A 1 187 ? -9.275 -3.373 -4.873 1.00 97.88 187 GLY A O 1
ATOM 1462 N N . HIS A 1 188 ? -8.158 -4.947 -6.030 1.00 97.50 188 HIS A N 1
ATOM 1463 C CA . HIS A 1 188 ? -8.921 -6.081 -5.503 1.00 97.50 188 HIS A CA 1
ATOM 1464 C C . HIS A 1 188 ? -8.714 -6.252 -3.995 1.00 97.50 188 HIS A C 1
ATOM 1466 O O . HIS A 1 188 ? -9.696 -6.312 -3.246 1.00 97.50 188 HIS A O 1
ATOM 1472 N N . VAL A 1 189 ? -7.460 -6.243 -3.534 1.00 97.56 189 VAL A N 1
ATOM 1473 C CA . VAL A 1 189 ? -7.119 -6.363 -2.108 1.00 97.56 189 VAL A CA 1
ATOM 1474 C C . VAL A 1 189 ? -7.736 -5.224 -1.292 1.00 97.56 189 VAL A C 1
ATOM 1476 O O . VAL A 1 189 ? -8.354 -5.465 -0.247 1.00 97.56 189 VAL A O 1
ATOM 1479 N N . LEU A 1 190 ? -7.642 -3.982 -1.779 1.00 97.56 190 LEU A N 1
ATOM 1480 C CA . LEU A 1 190 ? -8.226 -2.818 -1.114 1.00 97.56 190 LEU A CA 1
ATOM 1481 C C . LEU A 1 190 ? -9.752 -2.934 -1.009 1.00 97.56 190 LEU A C 1
ATOM 1483 O O . LEU A 1 190 ? -10.332 -2.638 0.040 1.00 97.56 190 LEU A O 1
ATOM 1487 N N . ARG A 1 191 ? -10.416 -3.407 -2.071 1.00 97.94 191 ARG A N 1
ATOM 1488 C CA . ARG A 1 191 ? -11.868 -3.623 -2.076 1.00 97.94 191 ARG A CA 1
ATOM 1489 C C . ARG A 1 191 ? -12.282 -4.677 -1.050 1.00 97.94 191 ARG A C 1
ATOM 1491 O O . ARG A 1 191 ? -13.239 -4.453 -0.306 1.00 97.94 191 ARG A O 1
ATOM 1498 N N . GLU A 1 192 ? -11.563 -5.791 -0.955 1.00 97.81 192 GLU A N 1
ATOM 1499 C CA . GLU A 1 192 ? -11.818 -6.816 0.064 1.00 97.81 192 GLU A CA 1
ATOM 1500 C C . GLU A 1 192 ? -11.601 -6.290 1.488 1.00 97.81 192 GLU A C 1
ATOM 1502 O O . GLU A 1 192 ? -12.388 -6.573 2.398 1.00 97.81 192 GLU A O 1
ATOM 1507 N N . GLN A 1 193 ? -10.551 -5.497 1.703 1.00 97.62 193 GLN A N 1
ATOM 1508 C CA . GLN A 1 193 ? -10.282 -4.870 2.994 1.00 97.62 193 GLN A CA 1
ATOM 1509 C C . GLN A 1 193 ? -11.382 -3.874 3.384 1.00 97.62 193 GLN A C 1
ATOM 1511 O O . GLN A 1 193 ? -11.833 -3.886 4.531 1.00 97.62 193 GLN A O 1
ATOM 1516 N N . ALA A 1 194 ? -11.874 -3.071 2.439 1.00 97.69 194 ALA A N 1
ATOM 1517 C CA . ALA A 1 194 ? -12.982 -2.146 2.666 1.00 97.69 194 ALA A CA 1
ATOM 1518 C C . ALA A 1 194 ? -14.280 -2.882 3.042 1.00 97.69 194 ALA A C 1
ATOM 1520 O O . ALA A 1 194 ? -14.972 -2.481 3.981 1.00 97.69 194 ALA A O 1
ATOM 1521 N N . VAL A 1 195 ? -14.588 -4.001 2.372 1.00 98.00 195 VAL A N 1
ATOM 1522 C CA . VAL A 1 195 ? -15.750 -4.843 2.708 1.00 98.00 195 VAL A CA 1
ATOM 1523 C C . VAL A 1 195 ? -15.624 -5.415 4.123 1.00 98.00 195 VAL A C 1
ATOM 1525 O O . VAL A 1 195 ? -16.572 -5.316 4.907 1.00 98.00 195 VAL A O 1
ATOM 1528 N N . ARG A 1 196 ? -14.452 -5.956 4.486 1.00 97.62 196 ARG A N 1
ATOM 1529 C CA . ARG A 1 196 ? -14.188 -6.470 5.843 1.00 97.62 196 ARG A CA 1
ATOM 1530 C C . ARG A 1 196 ? -14.293 -5.378 6.905 1.00 97.62 196 ARG A C 1
ATOM 1532 O O . ARG A 1 196 ? -14.921 -5.596 7.940 1.00 97.62 196 ARG A O 1
ATOM 1539 N N . SER A 1 197 ? -13.738 -4.198 6.637 1.00 97.31 197 SER A N 1
ATOM 1540 C CA . SER A 1 197 ? -13.825 -3.041 7.533 1.00 97.31 197 SER A CA 1
ATOM 1541 C C . SER A 1 197 ? -15.279 -2.612 7.748 1.00 97.31 197 SER A C 1
ATOM 1543 O O . SER A 1 197 ? -15.726 -2.523 8.887 1.00 97.31 197 SER A O 1
ATOM 1545 N N . SER A 1 198 ? -16.066 -2.478 6.675 1.00 97.69 198 SER A N 1
ATOM 1546 C CA . SER A 1 198 ? -17.495 -2.146 6.760 1.00 97.69 198 SER A CA 1
ATOM 1547 C C . SER A 1 198 ? -18.303 -3.180 7.556 1.00 97.69 198 SER A C 1
ATOM 1549 O O . SER A 1 198 ? -19.194 -2.820 8.332 1.00 97.69 198 SER A O 1
ATOM 1551 N N . ALA A 1 199 ? -18.009 -4.472 7.385 1.00 97.62 199 ALA A N 1
ATOM 1552 C CA . ALA A 1 199 ? -18.637 -5.532 8.171 1.00 97.62 199 ALA A CA 1
ATOM 1553 C C . ALA A 1 199 ? -18.268 -5.427 9.662 1.00 97.62 199 ALA A C 1
ATOM 1555 O O . ALA A 1 199 ? -19.149 -5.516 10.517 1.00 97.62 199 ALA A O 1
ATOM 1556 N N . SER A 1 200 ? -16.995 -5.164 9.971 1.00 97.62 200 SER A N 1
ATOM 1557 C CA . SER A 1 200 ? -16.519 -4.955 11.342 1.00 97.62 200 SER A CA 1
ATOM 1558 C C . SER A 1 200 ? -17.180 -3.739 11.999 1.00 97.62 200 SER A C 1
ATOM 1560 O O . SER A 1 200 ? -17.715 -3.859 13.099 1.00 97.62 200 SER A O 1
ATOM 1562 N N . THR A 1 201 ? -17.254 -2.597 11.309 1.00 97.81 201 THR A N 1
ATOM 1563 C CA . THR A 1 201 ? -17.943 -1.398 11.814 1.00 97.81 201 THR A CA 1
ATOM 1564 C C . THR A 1 201 ? -19.418 -1.671 12.102 1.00 97.81 201 THR A C 1
ATOM 1566 O O . THR A 1 201 ? -19.920 -1.263 13.148 1.00 97.81 201 THR A O 1
ATOM 1569 N N . ARG A 1 202 ? -20.118 -2.406 11.225 1.00 97.44 202 ARG A N 1
ATOM 1570 C CA . ARG A 1 202 ? -21.510 -2.814 11.479 1.00 97.44 202 ARG A CA 1
ATOM 1571 C C . ARG A 1 202 ? -21.638 -3.711 12.709 1.00 97.44 202 ARG A C 1
ATOM 1573 O O . ARG A 1 202 ? -22.557 -3.510 13.498 1.00 97.44 202 ARG A O 1
ATOM 1580 N N . ALA A 1 203 ? -20.717 -4.653 12.904 1.00 97.38 203 ALA A N 1
ATOM 1581 C CA . ALA A 1 203 ? -20.703 -5.499 14.095 1.00 97.38 203 ALA A CA 1
ATOM 1582 C C . ALA A 1 203 ? -20.480 -4.679 15.379 1.00 97.38 203 ALA A C 1
ATOM 1584 O O . ALA A 1 203 ? -21.187 -4.881 16.366 1.00 97.38 203 ALA A O 1
ATOM 1585 N N . VAL A 1 204 ? -19.554 -3.714 15.352 1.00 97.62 204 VAL A N 1
ATOM 1586 C CA . VAL A 1 204 ? -19.300 -2.798 16.477 1.00 97.62 204 VAL A CA 1
ATOM 1587 C C . VAL A 1 204 ? -20.530 -1.946 16.789 1.00 97.62 204 VAL A C 1
ATOM 1589 O O . VAL A 1 204 ? -20.900 -1.836 17.953 1.00 97.62 204 VAL A O 1
ATOM 1592 N N . LEU A 1 205 ? -21.208 -1.397 15.776 1.00 97.56 205 LEU A N 1
ATOM 1593 C CA . LEU A 1 205 ? -22.455 -0.643 15.966 1.00 97.56 205 LEU A CA 1
ATOM 1594 C C . LEU A 1 205 ? -23.570 -1.507 16.573 1.00 97.56 205 LEU A C 1
ATOM 1596 O O . LEU A 1 205 ? -24.293 -1.046 17.458 1.00 97.56 205 LEU A O 1
ATOM 1600 N N . GLY A 1 206 ? -23.683 -2.769 16.146 1.00 97.00 206 GLY A N 1
ATOM 1601 C CA . GLY A 1 206 ? -24.616 -3.727 16.742 1.00 97.00 206 GLY A CA 1
ATOM 1602 C C . GLY A 1 206 ? -24.322 -3.957 18.225 1.00 97.00 206 GLY A C 1
ATOM 1603 O O . GLY A 1 206 ? -25.213 -3.823 19.061 1.00 97.00 206 GLY A O 1
ATOM 1604 N N . LYS A 1 207 ? -23.053 -4.197 18.576 1.00 96.75 207 LYS A N 1
ATOM 1605 C CA . LYS A 1 207 ? -22.632 -4.382 19.972 1.00 96.75 207 LYS A CA 1
ATOM 1606 C C . LYS A 1 207 ? -22.796 -3.126 20.821 1.00 96.75 207 LYS A C 1
ATOM 1608 O O . LYS A 1 207 ? -23.240 -3.226 21.959 1.00 96.75 207 LYS A O 1
ATOM 1613 N N . ALA A 1 208 ? -22.508 -1.948 20.276 1.00 97.19 208 ALA A N 1
ATOM 1614 C CA . ALA A 1 208 ? -22.762 -0.682 20.957 1.00 97.19 208 ALA A CA 1
ATOM 1615 C C . ALA A 1 208 ? -24.257 -0.495 21.266 1.00 97.19 208 ALA A C 1
ATOM 1617 O O . ALA A 1 208 ? -24.603 -0.049 22.357 1.00 97.19 208 ALA A O 1
ATOM 1618 N N . SER A 1 209 ? -25.136 -0.898 20.343 1.00 97.56 209 SER A N 1
ATOM 1619 C CA . SER A 1 209 ? -26.590 -0.856 20.549 1.00 97.56 209 SER A CA 1
ATOM 1620 C C . SER A 1 209 ? -27.044 -1.836 21.639 1.00 97.56 209 SER A C 1
ATOM 1622 O O . SER A 1 209 ? -27.846 -1.466 22.492 1.00 97.56 209 SER A O 1
ATOM 1624 N N . GLU A 1 210 ? -26.498 -3.059 21.667 1.00 97.81 210 GLU A N 1
ATOM 1625 C CA . GLU A 1 210 ? -26.753 -4.028 22.747 1.00 97.81 210 GLU A CA 1
ATOM 1626 C C . GLU A 1 210 ? -26.315 -3.481 24.117 1.00 97.81 210 GLU A C 1
ATOM 1628 O O . GLU A 1 210 ? -27.058 -3.576 25.093 1.00 97.81 210 GLU A O 1
ATOM 1633 N N . VAL A 1 211 ? -25.128 -2.868 24.190 1.00 98.00 211 VAL A N 1
ATOM 1634 C CA . VAL A 1 211 ? -24.610 -2.257 25.424 1.00 98.00 211 VAL A CA 1
ATOM 1635 C C . VAL A 1 211 ? -25.491 -1.093 25.878 1.00 98.00 211 VAL A C 1
ATOM 1637 O O . VAL A 1 211 ? -25.781 -0.989 27.068 1.00 98.00 211 VAL A O 1
ATOM 1640 N N . ALA A 1 212 ? -25.948 -0.242 24.955 1.00 97.50 212 ALA A N 1
ATOM 1641 C CA . ALA A 1 212 ? -26.861 0.853 25.276 1.00 97.50 212 ALA A CA 1
ATOM 1642 C C . ALA A 1 212 ? -28.181 0.331 25.869 1.00 97.50 212 ALA A C 1
ATOM 1644 O O . ALA A 1 212 ? -28.608 0.808 26.918 1.00 97.50 212 ALA A O 1
ATOM 1645 N N . ALA A 1 213 ? -28.768 -0.708 25.267 1.00 97.31 213 ALA A N 1
ATOM 1646 C CA . ALA A 1 213 ? -29.979 -1.341 25.789 1.00 97.31 213 ALA A CA 1
ATOM 1647 C C . ALA A 1 213 ? -29.761 -1.949 27.189 1.00 97.31 213 ALA A C 1
ATOM 1649 O O . ALA A 1 213 ? -30.576 -1.750 28.090 1.00 97.31 213 ALA A O 1
ATOM 1650 N N . ALA A 1 214 ? -28.637 -2.640 27.409 1.00 97.44 214 ALA A N 1
ATOM 1651 C CA . ALA A 1 214 ? -28.294 -3.195 28.720 1.00 97.44 214 ALA A CA 1
ATOM 1652 C C . ALA A 1 214 ? -28.079 -2.099 29.784 1.00 97.44 214 ALA A C 1
ATOM 1654 O O . ALA A 1 214 ? -28.469 -2.262 30.946 1.00 97.44 214 ALA A O 1
ATOM 1655 N N . ALA A 1 215 ? -27.490 -0.965 29.396 1.00 97.31 215 ALA A N 1
ATOM 1656 C CA . ALA A 1 215 ? -27.314 0.191 30.268 1.00 97.31 215 ALA A CA 1
ATOM 1657 C C . ALA A 1 215 ? -28.661 0.835 30.640 1.00 97.31 215 ALA A C 1
ATOM 1659 O O . ALA A 1 215 ? -28.876 1.157 31.809 1.00 97.31 215 ALA A O 1
ATOM 1660 N N . GLU A 1 216 ? -29.592 0.967 29.690 1.00 97.56 216 GLU A N 1
ATOM 1661 C CA . GLU A 1 216 ? -30.954 1.447 29.958 1.00 97.56 216 GLU A CA 1
ATOM 1662 C C . GLU A 1 216 ? -31.700 0.530 30.934 1.00 97.56 216 GLU A C 1
ATOM 1664 O O . GLU A 1 216 ? -32.267 1.012 31.917 1.00 97.56 216 GLU A O 1
ATOM 1669 N N . GLN A 1 217 ? -31.643 -0.789 30.724 1.00 97.69 217 GLN A N 1
ATOM 1670 C CA . GLN A 1 217 ? -32.245 -1.767 31.637 1.00 97.69 217 GLN A CA 1
ATOM 1671 C C . GLN A 1 217 ? -31.648 -1.676 33.046 1.00 97.69 217 GLN A C 1
ATOM 1673 O O . GLN A 1 217 ? -32.383 -1.658 34.034 1.00 97.69 217 GLN A O 1
ATOM 1678 N N . SER A 1 218 ? -30.324 -1.544 33.145 1.00 97.62 218 SER A N 1
ATOM 1679 C CA . SER A 1 218 ? -29.637 -1.371 34.428 1.00 97.62 218 SER A CA 1
ATOM 1680 C C . SER A 1 218 ? -30.069 -0.081 35.130 1.00 97.62 218 SER A C 1
ATOM 1682 O O . SER A 1 218 ? -30.296 -0.076 36.339 1.00 97.62 218 SER A O 1
ATOM 1684 N N . ALA A 1 219 ? -30.240 1.014 34.385 1.00 97.50 219 ALA A N 1
ATOM 1685 C CA . ALA A 1 219 ? -30.709 2.282 34.935 1.00 97.50 219 ALA A CA 1
ATOM 1686 C C . ALA A 1 219 ? -32.154 2.204 35.455 1.00 97.50 219 ALA A C 1
ATOM 1688 O O . ALA A 1 219 ? -32.482 2.877 36.434 1.00 97.50 219 ALA A O 1
ATOM 1689 N N . VAL A 1 220 ? -33.018 1.400 34.827 1.00 97.75 220 VAL A N 1
ATOM 1690 C CA . VAL A 1 220 ? -34.379 1.131 35.321 1.00 97.75 220 VAL A CA 1
ATOM 1691 C C . VAL A 1 220 ? -34.331 0.307 36.607 1.00 97.75 220 VAL A C 1
ATOM 1693 O O . VAL A 1 220 ? -34.892 0.739 37.612 1.00 97.75 220 VAL A O 1
ATOM 1696 N N . ALA A 1 221 ? -33.584 -0.800 36.622 1.00 96.56 221 ALA A N 1
ATOM 1697 C CA . ALA A 1 221 ? -33.434 -1.643 37.810 1.00 96.56 221 ALA A CA 1
ATOM 1698 C C . ALA A 1 221 ? -32.864 -0.861 39.010 1.00 96.56 221 ALA A C 1
ATOM 1700 O O . ALA A 1 221 ? -33.329 -1.001 40.139 1.00 96.56 221 ALA A O 1
ATOM 1701 N N . MET A 1 222 ? -31.902 0.035 38.765 1.00 96.56 222 MET A N 1
ATOM 1702 C CA . MET A 1 222 ? -31.359 0.931 39.791 1.00 96.56 222 MET A CA 1
ATOM 1703 C C . MET A 1 222 ? -32.407 1.902 40.349 1.00 96.56 222 MET A C 1
ATOM 1705 O O . MET A 1 222 ? -32.403 2.175 41.550 1.00 96.56 222 MET A O 1
ATOM 1709 N N . ARG A 1 223 ? -33.319 2.420 39.514 1.00 97.38 223 ARG A N 1
ATOM 1710 C CA . ARG A 1 223 ? -34.423 3.277 39.980 1.00 97.38 223 ARG A CA 1
ATOM 1711 C C . ARG A 1 223 ? -35.410 2.500 40.848 1.00 97.38 223 ARG A C 1
ATOM 1713 O O . ARG A 1 223 ? -35.810 3.011 41.891 1.00 97.38 223 ARG A O 1
ATOM 1720 N N . GLU A 1 224 ? -35.764 1.279 40.459 1.00 96.94 224 GLU A N 1
ATOM 1721 C CA . GLU A 1 224 ? -36.646 0.407 41.250 1.00 96.94 224 GLU A CA 1
ATOM 1722 C C . GLU A 1 224 ? -36.017 0.026 42.596 1.00 96.94 224 GLU A C 1
ATOM 1724 O O . GLU A 1 224 ? -36.670 0.092 43.642 1.00 96.94 224 GLU A O 1
ATOM 1729 N N . ALA A 1 225 ? -34.722 -0.301 42.596 1.00 96.75 225 ALA A N 1
ATOM 1730 C CA . ALA A 1 225 ? -33.974 -0.573 43.817 1.00 96.75 225 ALA A CA 1
ATOM 1731 C C . ALA A 1 225 ? -33.944 0.654 44.744 1.00 96.75 225 ALA A C 1
ATOM 1733 O O . ALA A 1 225 ? -34.195 0.523 45.942 1.00 96.75 225 ALA A O 1
ATOM 1734 N N . ALA A 1 226 ? -33.713 1.854 44.200 1.00 96.81 226 ALA A N 1
ATOM 1735 C CA . ALA A 1 226 ? -33.750 3.096 44.972 1.00 96.81 226 ALA A CA 1
ATOM 1736 C C . ALA A 1 226 ? -35.143 3.376 45.567 1.00 96.81 226 ALA A C 1
ATOM 1738 O O . ALA A 1 226 ? -35.244 3.781 46.725 1.00 96.81 226 ALA A O 1
ATOM 1739 N N . GLN A 1 227 ? -36.218 3.121 44.814 1.00 96.81 227 GLN A N 1
ATOM 1740 C CA . GLN A 1 227 ? -37.591 3.251 45.317 1.00 96.81 227 GLN A CA 1
ATOM 1741 C C . GLN A 1 227 ? -37.887 2.252 46.438 1.00 96.81 227 GLN A C 1
ATOM 1743 O O . GLN A 1 227 ? -38.479 2.623 47.451 1.00 96.81 227 GLN A O 1
ATOM 1748 N N . THR A 1 228 ? -37.436 1.007 46.290 1.00 97.12 228 THR 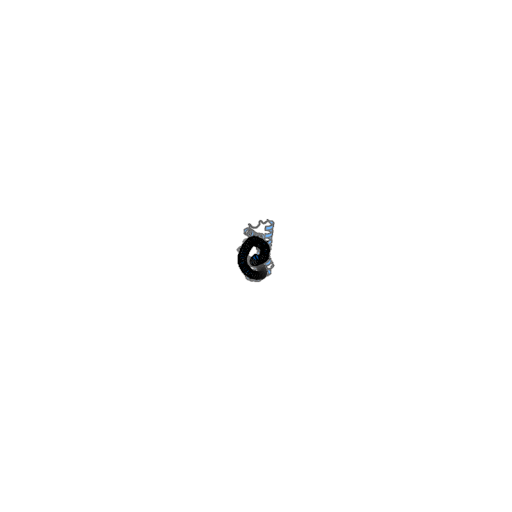A N 1
ATOM 1749 C CA . THR A 1 228 ? -37.603 -0.033 47.311 1.00 97.12 228 THR A CA 1
ATOM 1750 C C . THR A 1 228 ? -36.823 0.317 48.575 1.00 97.12 228 THR A C 1
ATOM 1752 O O . THR A 1 228 ? -37.367 0.232 49.672 1.00 97.12 228 THR A O 1
ATOM 1755 N N . ALA A 1 229 ? -35.580 0.788 48.439 1.00 96.38 229 ALA A N 1
ATOM 1756 C CA . ALA A 1 229 ? -34.780 1.267 49.563 1.00 96.38 229 ALA A CA 1
ATOM 1757 C C . ALA A 1 229 ? -35.465 2.436 50.292 1.00 96.38 229 ALA A C 1
ATOM 1759 O O . ALA A 1 229 ? -35.552 2.424 51.517 1.00 96.38 229 ALA A O 1
ATOM 1760 N N . ALA A 1 230 ? -36.022 3.406 49.557 1.00 96.19 230 ALA A N 1
ATOM 1761 C CA . ALA A 1 230 ? -36.792 4.501 50.147 1.00 96.19 230 ALA A CA 1
ATOM 1762 C C . ALA A 1 230 ? -38.055 4.005 50.880 1.00 96.19 230 ALA A C 1
ATOM 1764 O O . ALA A 1 230 ? -38.387 4.517 51.948 1.00 96.19 230 ALA A O 1
ATOM 1765 N N . GLY A 1 231 ? -38.740 2.994 50.336 1.00 96.69 231 GLY A N 1
ATOM 1766 C CA . GLY A 1 231 ? -39.879 2.345 50.989 1.00 96.69 231 GLY A CA 1
ATOM 1767 C C . GLY A 1 231 ? -39.493 1.624 52.283 1.00 96.69 231 GLY A C 1
ATOM 1768 O O . GLY A 1 231 ? -40.175 1.775 53.292 1.00 96.69 231 GLY A O 1
ATOM 1769 N N . LEU A 1 232 ? -38.368 0.902 52.283 1.00 96.94 232 LEU A N 1
ATOM 1770 C CA . LEU A 1 232 ? -37.843 0.225 53.472 1.00 96.94 232 LEU A CA 1
ATOM 1771 C C . LEU A 1 232 ? -37.455 1.211 54.577 1.00 96.94 232 LEU A C 1
ATOM 1773 O O . LEU A 1 232 ? -37.731 0.941 55.740 1.00 96.94 232 LEU A O 1
ATOM 1777 N N . ILE A 1 233 ? -36.864 2.360 54.229 1.00 97.38 233 ILE A N 1
ATOM 1778 C CA . ILE A 1 233 ? -36.541 3.412 55.207 1.00 97.38 233 ILE A CA 1
ATOM 1779 C C . ILE A 1 233 ? -37.811 3.891 55.920 1.00 97.38 233 ILE A C 1
ATOM 1781 O O . ILE A 1 233 ? -37.826 3.943 57.146 1.00 97.38 233 ILE A O 1
ATOM 1785 N N . ARG A 1 234 ? -38.895 4.151 55.175 1.00 96.69 234 ARG A N 1
ATOM 1786 C CA . ARG A 1 234 ? -40.188 4.532 55.770 1.00 96.69 234 ARG A CA 1
ATOM 1787 C C . ARG A 1 234 ? -40.758 3.434 56.663 1.00 96.69 234 ARG A C 1
ATOM 1789 O O . ARG A 1 234 ? -41.161 3.714 57.781 1.00 96.69 234 ARG A O 1
ATOM 1796 N N . ALA A 1 235 ? -40.727 2.180 56.210 1.00 97.06 235 ALA A N 1
ATOM 1797 C CA . ALA A 1 235 ? -41.205 1.054 57.011 1.00 97.06 235 ALA A CA 1
ATOM 1798 C C . ALA A 1 235 ? -40.414 0.887 58.325 1.00 97.06 235 ALA A C 1
ATOM 1800 O O . ALA A 1 235 ? -40.984 0.513 59.346 1.00 97.06 235 ALA A O 1
ATOM 1801 N N . ILE A 1 236 ? -39.108 1.181 58.315 1.00 97.19 236 ILE A N 1
ATOM 1802 C CA . ILE A 1 236 ? -38.271 1.186 59.524 1.00 97.19 236 ILE A CA 1
ATOM 1803 C C . ILE A 1 236 ? -38.656 2.342 60.459 1.00 97.19 236 ILE A C 1
ATOM 1805 O O . ILE A 1 236 ? -38.689 2.143 61.673 1.00 97.19 236 ILE A O 1
ATOM 1809 N N . GLU A 1 237 ? -38.947 3.532 59.926 1.00 97.38 237 GLU A N 1
ATOM 1810 C CA . GLU A 1 237 ? -39.430 4.673 60.720 1.00 97.38 237 GLU A CA 1
ATOM 1811 C C . GLU A 1 237 ? -40.784 4.374 61.381 1.00 97.38 237 GLU A C 1
ATOM 1813 O O . GLU A 1 237 ? -40.933 4.600 62.584 1.00 97.38 237 GLU A O 1
ATOM 1818 N N . ASP A 1 238 ? -41.726 3.786 60.638 1.00 96.25 238 ASP A N 1
ATOM 1819 C CA . ASP A 1 238 ? -43.035 3.376 61.159 1.00 96.25 238 ASP A CA 1
ATOM 1820 C C . ASP A 1 238 ? -42.881 2.318 62.265 1.00 96.25 238 ASP A C 1
ATOM 1822 O O . ASP A 1 238 ? -43.394 2.488 63.372 1.00 96.25 238 ASP A O 1
ATOM 1826 N N . ALA A 1 239 ? -42.090 1.267 62.015 1.00 95.69 239 ALA A N 1
ATOM 1827 C CA . ALA A 1 239 ? -41.827 0.219 63.002 1.00 95.69 239 ALA A CA 1
ATOM 1828 C C . ALA A 1 239 ? -41.153 0.768 64.268 1.00 95.69 239 ALA A C 1
ATOM 1830 O O . ALA A 1 239 ? -41.462 0.339 65.380 1.00 95.69 239 ALA A O 1
ATOM 1831 N N . ARG A 1 240 ? -40.243 1.741 64.128 1.00 97.69 240 ARG A N 1
ATOM 1832 C CA . ARG A 1 240 ? -39.636 2.418 65.277 1.00 97.69 240 ARG A CA 1
ATOM 1833 C C . ARG A 1 240 ? -40.691 3.155 66.103 1.00 97.69 240 ARG A C 1
ATOM 1835 O O . ARG A 1 240 ? -40.671 3.035 67.326 1.00 97.69 240 ARG A O 1
ATOM 1842 N N . SER A 1 241 ? -41.605 3.880 65.456 1.00 96.50 241 SER A N 1
ATOM 1843 C CA . SER A 1 241 ? -42.692 4.580 66.147 1.00 96.50 241 SER A CA 1
ATOM 1844 C C . SER A 1 241 ? -43.632 3.609 66.871 1.00 96.50 241 SER A C 1
ATOM 1846 O O . SER A 1 241 ? -43.991 3.855 68.023 1.00 96.50 241 SER A O 1
ATOM 1848 N N . GLU A 1 242 ? -43.972 2.475 66.251 1.00 96.06 242 GLU A N 1
ATOM 1849 C CA . GLU A 1 242 ? -44.776 1.423 66.888 1.00 96.06 242 GLU A CA 1
ATOM 1850 C C . GLU A 1 242 ? -44.080 0.823 68.116 1.00 96.06 242 GLU A C 1
ATOM 1852 O O . GLU A 1 242 ? -44.715 0.622 69.153 1.00 96.06 242 GLU A O 1
ATOM 1857 N N . VAL A 1 243 ? -42.769 0.573 68.035 1.00 97.44 243 VAL A N 1
ATOM 1858 C CA . VAL A 1 243 ? -41.974 0.064 69.164 1.00 97.44 243 VAL A CA 1
ATOM 1859 C C . VAL A 1 243 ? -41.909 1.081 70.306 1.00 97.44 243 VAL A C 1
ATOM 1861 O O . VAL A 1 243 ? -42.061 0.695 71.466 1.00 97.44 243 VAL A O 1
ATOM 1864 N N . GLU A 1 244 ? -41.720 2.369 70.007 1.00 97.31 244 GLU A N 1
ATOM 1865 C CA . GLU A 1 244 ? -41.732 3.442 71.011 1.00 97.31 244 GLU A CA 1
ATOM 1866 C C . GLU A 1 244 ? -43.102 3.528 71.716 1.00 97.31 244 GLU A C 1
ATOM 1868 O O . GLU A 1 244 ? -43.159 3.566 72.948 1.00 97.31 244 GLU A O 1
ATOM 1873 N N . ALA A 1 245 ? -44.206 3.442 70.965 1.00 96.38 245 ALA A N 1
ATOM 1874 C CA . ALA A 1 245 ? -45.558 3.415 71.525 1.00 96.38 245 ALA A CA 1
ATOM 1875 C C . ALA A 1 245 ? -45.819 2.163 72.384 1.00 96.38 245 ALA A C 1
ATOM 1877 O O . ALA A 1 245 ? -46.385 2.254 73.477 1.00 96.38 245 ALA A O 1
ATOM 1878 N N . ALA A 1 246 ? -45.380 0.986 71.930 1.00 95.94 246 ALA A N 1
ATOM 1879 C CA . ALA A 1 246 ? -45.502 -0.256 72.690 1.00 95.94 246 ALA A CA 1
ATOM 1880 C C . ALA A 1 246 ? -44.710 -0.201 74.007 1.00 95.94 246 ALA A C 1
ATOM 1882 O O . ALA A 1 246 ? -45.206 -0.650 75.044 1.00 95.94 246 ALA A O 1
ATOM 1883 N N . ALA A 1 247 ? -43.512 0.391 73.991 1.00 96.56 247 ALA A N 1
ATOM 1884 C CA . ALA A 1 247 ? -42.710 0.607 75.191 1.00 96.56 247 ALA A CA 1
ATOM 1885 C C . ALA A 1 247 ? -43.403 1.561 76.180 1.00 96.56 247 ALA A C 1
ATOM 1887 O O . ALA A 1 247 ? -43.407 1.300 77.384 1.00 96.56 247 ALA A O 1
ATOM 1888 N N . GLU A 1 248 ? -44.039 2.634 75.697 1.00 96.81 248 GLU A N 1
ATOM 1889 C CA . GLU A 1 248 ? -44.823 3.541 76.544 1.00 96.81 248 GLU A CA 1
ATOM 1890 C C . GLU A 1 248 ? -46.009 2.821 77.204 1.00 96.81 248 GLU A C 1
ATOM 1892 O O . GLU A 1 248 ? -46.224 2.949 78.412 1.00 96.81 248 GLU A O 1
ATOM 1897 N N . ILE A 1 249 ? -46.747 2.008 76.441 1.00 96.50 249 ILE A N 1
ATOM 1898 C CA . ILE A 1 249 ? -47.855 1.197 76.966 1.00 96.50 249 ILE A CA 1
ATOM 1899 C C . ILE A 1 249 ? -47.350 0.208 78.019 1.00 96.50 249 ILE A C 1
ATOM 1901 O O . ILE A 1 249 ? -47.952 0.107 79.087 1.00 96.50 249 ILE A O 1
ATOM 1905 N N . ALA A 1 250 ? -46.243 -0.490 77.755 1.00 95.62 250 ALA A N 1
ATOM 1906 C CA . ALA A 1 250 ? -45.652 -1.432 78.702 1.00 95.62 250 ALA A CA 1
ATOM 1907 C C . ALA A 1 250 ? -45.223 -0.738 80.006 1.00 95.62 250 ALA A C 1
ATOM 1909 O O . ALA A 1 250 ? -45.519 -1.238 81.091 1.00 95.62 250 ALA A O 1
ATOM 1910 N N . ASN A 1 251 ? -44.609 0.447 79.919 1.00 96.50 251 ASN A N 1
ATOM 1911 C CA . ASN A 1 251 ? -44.247 1.249 81.090 1.00 96.50 251 ASN A CA 1
ATOM 1912 C C . ASN A 1 251 ? -45.483 1.681 81.890 1.00 96.50 251 ASN A C 1
ATOM 1914 O O . ASN A 1 251 ? -45.496 1.572 83.116 1.00 96.50 251 ASN A O 1
ATOM 1918 N N . ARG A 1 252 ? -46.548 2.123 81.211 1.00 95.62 252 ARG A N 1
ATOM 1919 C CA . ARG A 1 252 ? -47.821 2.475 81.860 1.00 95.62 252 ARG A CA 1
ATOM 1920 C C . ARG A 1 252 ? -48.475 1.270 82.530 1.00 95.62 252 ARG A C 1
ATOM 1922 O O . ARG A 1 252 ? -48.928 1.392 83.663 1.00 95.62 252 ARG A O 1
ATOM 1929 N N . ALA A 1 253 ? -48.498 0.119 81.863 1.00 94.75 253 ALA A N 1
ATOM 1930 C CA . ALA A 1 253 ? -49.029 -1.120 82.420 1.00 94.75 253 ALA A CA 1
ATOM 1931 C C . ALA A 1 253 ? -48.222 -1.572 83.647 1.00 94.75 253 ALA A C 1
ATOM 1933 O O . ALA A 1 253 ? -48.809 -1.950 84.657 1.00 94.75 253 ALA A O 1
ATOM 1934 N N . SER A 1 254 ? -46.890 -1.463 83.598 1.00 96.12 254 SER A N 1
ATOM 1935 C CA . SER A 1 254 ? -46.023 -1.751 84.743 1.00 96.12 254 SER A CA 1
ATOM 1936 C C . SER A 1 254 ? -46.292 -0.806 85.914 1.00 96.12 254 SER A C 1
ATOM 1938 O O . SER A 1 254 ? -46.358 -1.268 87.048 1.00 96.12 254 SER A O 1
ATOM 1940 N N . ALA A 1 255 ? -46.470 0.496 85.664 1.00 94.69 255 ALA A N 1
ATOM 1941 C CA . ALA A 1 255 ? -46.813 1.459 86.710 1.00 94.69 255 ALA A CA 1
ATOM 1942 C C . ALA A 1 255 ? -48.179 1.142 87.342 1.00 94.69 255 ALA A C 1
ATOM 1944 O O . ALA A 1 255 ? -48.292 1.077 88.561 1.00 94.69 255 ALA A O 1
ATOM 1945 N N . GLN A 1 256 ? -49.191 0.843 86.521 1.00 93.94 256 GLN A N 1
ATOM 1946 C CA . GLN A 1 256 ? -50.516 0.438 87.001 1.00 93.94 256 GLN A CA 1
ATOM 1947 C C . GLN A 1 256 ? -50.482 -0.867 87.804 1.00 93.94 256 GLN A C 1
ATOM 1949 O O . GLN A 1 256 ? -51.203 -0.991 88.792 1.00 93.94 256 GLN A O 1
ATOM 1954 N N . ALA A 1 257 ? -49.654 -1.835 87.404 1.00 92.50 257 ALA A N 1
ATOM 1955 C CA . ALA A 1 257 ? -49.460 -3.066 88.162 1.00 92.50 257 ALA A CA 1
ATOM 1956 C C . ALA A 1 257 ? -48.832 -2.780 89.536 1.00 92.50 257 ALA A C 1
ATOM 1958 O O . ALA A 1 257 ? -49.322 -3.292 90.539 1.00 92.50 257 ALA A O 1
ATOM 1959 N N . THR A 1 258 ? -47.817 -1.911 89.601 1.00 91.94 258 THR A N 1
ATOM 1960 C CA . THR A 1 258 ? -47.217 -1.461 90.869 1.00 91.94 258 THR A CA 1
ATOM 1961 C C . THR A 1 258 ? -48.246 -0.776 91.772 1.00 91.94 258 THR A C 1
ATOM 1963 O O . THR A 1 258 ? -48.336 -1.107 92.954 1.00 91.94 258 THR A O 1
ATOM 1966 N N . ASP A 1 259 ? -49.071 0.120 91.223 1.00 92.12 259 ASP A N 1
ATOM 1967 C CA . ASP A 1 259 ? -50.140 0.786 91.978 1.00 92.12 259 ASP A CA 1
ATOM 1968 C C . ASP A 1 259 ? -51.177 -0.224 92.504 1.00 92.12 259 ASP A C 1
ATOM 1970 O O . ASP A 1 259 ? -51.620 -0.135 93.652 1.00 92.12 259 ASP A O 1
ATOM 1974 N N . ALA A 1 260 ? -51.550 -1.218 91.689 1.00 89.69 260 ALA A N 1
ATOM 1975 C CA . ALA A 1 260 ? -52.482 -2.275 92.080 1.00 89.69 260 ALA A CA 1
ATOM 1976 C C . ALA A 1 260 ? -51.919 -3.180 93.190 1.00 89.69 260 ALA A C 1
ATOM 1978 O O . ALA A 1 260 ? -52.665 -3.577 94.092 1.00 89.69 260 ALA A O 1
ATOM 1979 N N . VAL A 1 261 ? -50.614 -3.472 93.159 1.00 89.81 261 VAL A N 1
ATOM 1980 C CA . VAL A 1 261 ? -49.914 -4.183 94.240 1.00 89.81 261 VAL A CA 1
ATOM 1981 C C . VAL A 1 261 ? -49.953 -3.354 95.523 1.00 89.81 261 VAL A C 1
ATOM 1983 O O . VAL A 1 261 ? -50.410 -3.864 96.544 1.00 89.81 261 VAL A O 1
ATOM 1986 N N . GLY A 1 262 ? -49.599 -2.065 95.469 1.00 89.88 262 GLY A N 1
ATOM 1987 C CA . GLY A 1 262 ? -49.644 -1.183 96.642 1.00 89.88 262 GLY A CA 1
ATOM 1988 C C . GLY A 1 262 ? -51.051 -1.044 97.240 1.00 89.88 262 GLY A C 1
ATOM 1989 O O . GLY A 1 262 ? -51.228 -1.082 98.458 1.00 89.88 262 GLY A O 1
ATOM 1990 N N . MET A 1 263 ? -52.085 -0.964 96.396 1.00 89.81 263 MET A N 1
ATOM 1991 C CA . MET A 1 263 ? -53.482 -0.956 96.849 1.00 89.81 263 MET A CA 1
ATOM 1992 C C . MET A 1 263 ? -53.886 -2.285 97.502 1.00 89.81 263 MET A C 1
ATOM 1994 O O . MET A 1 263 ? -54.614 -2.300 98.496 1.00 89.81 263 MET A O 1
ATOM 1998 N N . SER A 1 264 ? -53.401 -3.407 96.966 1.00 90.81 264 SER A N 1
ATOM 1999 C CA . SER A 1 264 ? -53.631 -4.735 97.537 1.00 90.81 264 SER A CA 1
ATOM 2000 C C . SER A 1 264 ? -52.948 -4.875 98.903 1.00 90.81 264 SER A C 1
ATOM 2002 O O . SER A 1 264 ? -53.571 -5.347 99.852 1.00 90.81 264 SER A O 1
ATOM 2004 N N . GLU A 1 265 ? -51.713 -4.399 99.060 1.00 88.38 265 GLU A N 1
ATOM 2005 C CA . GLU A 1 265 ? -51.022 -4.360 100.356 1.00 88.38 265 GLU A CA 1
ATOM 2006 C C . GLU A 1 265 ? -51.793 -3.522 101.387 1.00 88.38 265 GLU A C 1
ATOM 2008 O O . GLU A 1 265 ? -52.091 -4.015 102.479 1.00 88.38 265 GLU A O 1
ATOM 2013 N N . ALA A 1 266 ? -52.224 -2.311 101.014 1.00 89.38 266 ALA A N 1
ATOM 2014 C CA . ALA A 1 266 ? -53.031 -1.450 101.879 1.00 89.38 266 ALA A CA 1
ATOM 2015 C C . ALA A 1 266 ? -54.359 -2.115 102.290 1.00 89.38 266 ALA A C 1
ATOM 2017 O O . ALA A 1 266 ? -54.751 -2.075 103.460 1.00 89.38 266 ALA A O 1
ATOM 2018 N N . LEU A 1 267 ? -55.039 -2.787 101.353 1.00 90.81 267 LEU A N 1
ATOM 2019 C CA . LEU A 1 267 ? -56.260 -3.542 101.640 1.00 90.81 267 LEU A CA 1
ATOM 2020 C C . LEU A 1 267 ? -55.998 -4.713 102.602 1.00 90.81 267 LEU A C 1
ATOM 2022 O O . LEU A 1 267 ? -56.816 -4.970 103.486 1.00 90.81 267 LEU A O 1
ATOM 2026 N N . SER A 1 268 ? -54.865 -5.407 102.458 1.00 89.25 268 SER A N 1
ATOM 2027 C CA . SER A 1 268 ? -54.443 -6.488 103.360 1.00 89.25 268 SER A CA 1
ATOM 2028 C C . SER A 1 268 ? -54.226 -5.979 104.786 1.00 89.25 268 SER A C 1
ATOM 2030 O O . SER A 1 268 ? -54.673 -6.610 105.747 1.00 89.25 268 SER A O 1
ATOM 2032 N N . ASP A 1 269 ? -53.601 -4.813 104.940 1.00 89.00 269 ASP A N 1
ATOM 2033 C CA . ASP A 1 269 ? -53.369 -4.202 106.249 1.00 89.00 269 ASP A CA 1
ATOM 2034 C C . ASP A 1 269 ? -54.660 -3.679 106.889 1.00 89.00 269 ASP A C 1
ATOM 2036 O O . ASP A 1 269 ? -54.896 -3.906 108.081 1.00 89.00 269 ASP A O 1
ATOM 2040 N N . HIS A 1 270 ? -55.561 -3.079 106.104 1.00 90.06 270 HIS A N 1
ATOM 2041 C CA . HIS A 1 270 ? -56.904 -2.737 106.575 1.00 90.06 270 HIS A CA 1
ATOM 2042 C C . HIS A 1 270 ? -57.694 -3.978 107.011 1.00 90.06 270 HIS A C 1
ATOM 2044 O O . HIS A 1 270 ? -58.324 -3.955 108.068 1.00 90.06 270 HIS A O 1
ATOM 2050 N N . ALA A 1 271 ? -57.619 -5.082 106.261 1.00 90.88 271 ALA A N 1
ATOM 2051 C CA . ALA A 1 271 ? -58.259 -6.344 106.629 1.00 90.88 271 ALA A CA 1
ATOM 2052 C C . ALA A 1 271 ? -57.729 -6.897 107.967 1.00 90.88 271 ALA A C 1
ATOM 2054 O O . ALA A 1 271 ? -58.534 -7.276 108.817 1.00 90.88 271 ALA A O 1
ATOM 2055 N N . LYS A 1 272 ? -56.406 -6.869 108.206 1.00 88.81 272 LYS A N 1
ATOM 2056 C CA . LYS A 1 272 ? -55.804 -7.253 109.505 1.00 88.81 272 LYS A CA 1
ATOM 2057 C C . LYS A 1 272 ? -56.289 -6.361 110.652 1.00 88.81 272 LYS A C 1
ATOM 2059 O O . LYS A 1 272 ? -56.555 -6.844 111.750 1.00 88.81 272 LYS A O 1
ATOM 2064 N N . SER A 1 273 ? -56.403 -5.054 110.411 1.00 90.06 273 SER A N 1
ATOM 2065 C CA . SER A 1 273 ? -56.917 -4.116 111.414 1.00 90.06 273 SER A CA 1
ATOM 2066 C C . SER A 1 273 ? -58.374 -4.426 111.772 1.00 90.06 273 SER A C 1
ATOM 2068 O O . SER A 1 273 ? -58.717 -4.476 112.953 1.00 90.06 273 SER A O 1
ATOM 2070 N N . ILE A 1 274 ? -59.212 -4.720 110.771 1.00 90.94 274 ILE A N 1
ATOM 2071 C CA . ILE A 1 274 ? -60.598 -5.144 110.993 1.00 90.94 274 ILE A CA 1
ATOM 2072 C C . ILE A 1 274 ? -60.643 -6.468 111.765 1.00 90.94 274 ILE A C 1
ATOM 2074 O O . ILE A 1 274 ? -61.416 -6.578 112.709 1.00 90.94 274 ILE A O 1
ATOM 2078 N N . GLU A 1 275 ? -59.807 -7.451 111.426 1.00 90.00 275 GLU A N 1
ATOM 2079 C CA . GLU A 1 275 ? -59.717 -8.726 112.154 1.00 90.00 275 GLU A CA 1
ATOM 2080 C C . GLU A 1 275 ? -59.395 -8.517 113.644 1.00 90.00 275 GLU A C 1
ATOM 2082 O O . GLU A 1 275 ? -60.050 -9.101 114.507 1.00 90.00 275 GLU A O 1
ATOM 2087 N N . SER A 1 276 ? -58.463 -7.610 113.960 1.00 89.62 276 SER A N 1
ATOM 2088 C CA . SER A 1 276 ? -58.156 -7.233 115.346 1.00 89.62 276 SER A CA 1
ATOM 2089 C C . SER A 1 276 ? -59.363 -6.619 116.070 1.00 89.62 276 SER A C 1
ATOM 2091 O O . SER A 1 276 ? -59.634 -6.973 117.220 1.00 89.62 276 SER A O 1
ATOM 2093 N N . ILE A 1 277 ? -60.125 -5.748 115.398 1.00 91.44 277 ILE A N 1
ATOM 2094 C CA . ILE A 1 277 ? -61.353 -5.152 115.948 1.00 91.44 277 ILE A CA 1
ATOM 2095 C C . ILE A 1 277 ? -62.430 -6.222 116.165 1.00 91.44 277 ILE A C 1
ATOM 2097 O O . ILE A 1 277 ? -63.080 -6.230 117.208 1.00 91.44 277 ILE A O 1
ATOM 2101 N N . LEU A 1 278 ? -62.616 -7.142 115.215 1.00 92.69 278 LEU A N 1
ATOM 2102 C CA . LEU A 1 278 ? -63.573 -8.245 115.340 1.00 92.69 278 LEU A CA 1
ATOM 2103 C C . LEU A 1 278 ? -63.209 -9.170 116.505 1.00 92.69 278 LEU A C 1
ATOM 2105 O O . LEU A 1 278 ? -64.105 -9.587 117.235 1.00 92.69 278 LEU A O 1
ATOM 2109 N N . GLY A 1 279 ? -61.917 -9.431 116.732 1.00 89.56 279 GLY A N 1
ATOM 2110 C CA . GLY A 1 279 ? -61.436 -10.146 117.917 1.00 89.56 279 GLY A CA 1
ATOM 2111 C C . GLY A 1 279 ? -61.877 -9.468 119.217 1.00 89.56 279 GLY A C 1
ATOM 2112 O O . GLY A 1 279 ? -62.500 -10.105 120.063 1.00 89.56 279 GLY A O 1
ATOM 2113 N N . LEU A 1 280 ? -61.675 -8.150 119.327 1.00 91.88 280 LEU A N 1
ATOM 2114 C CA . LEU A 1 280 ? -62.133 -7.371 120.481 1.00 91.88 280 LEU A CA 1
ATOM 2115 C C . LEU A 1 280 ? -63.663 -7.401 120.640 1.00 91.88 280 LEU A C 1
ATOM 2117 O O . LEU A 1 280 ? -64.162 -7.560 121.751 1.00 91.88 280 LEU A O 1
ATOM 2121 N N . ILE A 1 281 ? -64.425 -7.267 119.549 1.00 91.62 281 ILE A N 1
ATOM 2122 C CA . ILE A 1 281 ? -65.896 -7.340 119.587 1.00 91.62 281 ILE A CA 1
ATOM 2123 C C . ILE A 1 281 ? -66.350 -8.723 120.054 1.00 91.62 281 ILE A C 1
ATOM 2125 O O . ILE A 1 281 ? -67.271 -8.824 120.865 1.00 91.62 281 ILE A O 1
ATOM 2129 N N . ARG A 1 282 ? -65.700 -9.788 119.575 1.00 89.75 282 ARG A N 1
ATOM 2130 C CA . ARG A 1 282 ? -65.980 -11.165 119.987 1.00 89.75 282 ARG A CA 1
ATOM 2131 C C . ARG A 1 282 ? -65.685 -11.370 121.471 1.00 89.75 282 ARG A C 1
ATOM 2133 O O . ARG A 1 282 ? -66.508 -11.972 122.160 1.00 89.75 282 ARG A O 1
ATOM 2140 N N . ASP A 1 283 ? -64.583 -10.820 121.974 1.00 89.69 283 ASP A N 1
ATOM 2141 C CA . ASP A 1 283 ? -64.240 -10.848 123.398 1.00 89.69 283 ASP A CA 1
ATOM 2142 C C . ASP A 1 283 ? -65.262 -10.073 124.238 1.00 89.69 283 ASP A C 1
ATOM 2144 O O . ASP A 1 283 ? -65.745 -10.589 125.248 1.00 89.69 283 ASP A O 1
ATOM 2148 N N . ILE A 1 284 ? -65.674 -8.878 123.795 1.00 90.00 284 ILE A N 1
ATOM 2149 C CA . ILE A 1 284 ? -66.726 -8.081 124.445 1.00 90.00 284 ILE A CA 1
ATOM 2150 C C . ILE A 1 284 ? -68.056 -8.836 124.437 1.00 90.00 284 ILE A C 1
ATOM 2152 O O . ILE A 1 284 ? -68.738 -8.878 125.460 1.00 90.00 284 ILE A O 1
ATOM 2156 N N . ALA A 1 285 ? -68.442 -9.461 123.323 1.00 89.88 285 ALA A N 1
ATOM 2157 C CA . ALA A 1 285 ? -69.653 -10.271 123.234 1.00 89.88 285 ALA A CA 1
ATOM 2158 C C . ALA A 1 285 ? -69.576 -11.487 124.172 1.00 89.88 285 ALA A C 1
ATOM 2160 O O . ALA A 1 285 ? -70.548 -11.792 124.862 1.00 89.88 285 ALA A O 1
ATOM 2161 N N . GLY A 1 286 ? -68.412 -12.136 124.275 1.00 88.00 286 GLY A N 1
ATOM 2162 C CA . GLY A 1 286 ? -68.147 -13.214 125.228 1.00 88.00 286 GLY A CA 1
ATOM 2163 C C . GLY A 1 286 ? -68.267 -12.759 126.686 1.00 88.00 286 GLY A C 1
ATOM 2164 O O . GLY A 1 286 ? -68.976 -13.390 127.473 1.00 88.00 286 GLY A O 1
ATOM 2165 N N . GLN A 1 287 ? -67.650 -11.628 127.036 1.00 89.56 287 GLN A N 1
ATOM 2166 C CA . GLN A 1 287 ? -67.762 -11.001 128.357 1.00 89.56 287 GLN A CA 1
ATOM 2167 C C . GLN A 1 287 ? -69.201 -10.576 128.668 1.00 89.56 287 GLN A C 1
ATOM 2169 O O . GLN A 1 287 ? -69.686 -10.818 129.770 1.00 89.56 287 GLN A O 1
ATOM 2174 N N . THR A 1 288 ? -69.913 -10.005 127.696 1.00 90.50 288 THR A N 1
ATOM 2175 C CA . THR A 1 288 ? -71.318 -9.588 127.828 1.00 90.50 288 THR A CA 1
ATOM 2176 C C . THR A 1 288 ? -72.224 -10.800 128.029 1.00 90.50 288 THR A C 1
ATOM 2178 O O . THR A 1 288 ? -73.102 -10.780 128.886 1.00 90.50 288 THR A O 1
ATOM 2181 N N . ASN A 1 289 ? -71.975 -11.893 127.307 1.00 87.56 289 ASN A N 1
ATOM 2182 C CA . ASN A 1 289 ? -72.679 -13.160 127.485 1.00 87.56 289 ASN A CA 1
ATOM 2183 C C . ASN A 1 289 ? -72.408 -13.776 128.870 1.00 87.56 289 ASN A C 1
ATOM 2185 O O . ASN A 1 289 ? -73.330 -14.300 129.491 1.00 87.56 289 ASN A O 1
ATOM 2189 N N . LEU A 1 290 ? -71.175 -13.681 129.382 1.00 88.62 290 LEU A N 1
ATOM 2190 C CA . LEU A 1 290 ? -70.827 -14.099 130.747 1.00 88.62 290 LEU A CA 1
ATOM 2191 C C . LEU A 1 290 ? -71.488 -13.215 131.814 1.00 88.62 290 LEU A C 1
ATOM 2193 O O . LEU A 1 290 ? -72.033 -13.739 132.783 1.00 88.62 290 LEU A O 1
ATOM 2197 N N . LEU A 1 291 ? -71.503 -11.893 131.625 1.00 87.75 291 LEU A N 1
ATOM 2198 C CA . LEU A 1 291 ? -72.211 -10.946 132.494 1.00 87.75 291 LEU A CA 1
ATOM 2199 C C . LEU A 1 291 ? -73.713 -11.244 132.524 1.00 87.75 291 LEU A C 1
ATOM 2201 O O . LEU A 1 291 ? -74.307 -11.313 133.598 1.00 87.75 291 LEU A O 1
ATOM 2205 N N . ALA A 1 292 ? -74.313 -11.484 131.358 1.00 87.19 292 ALA A N 1
ATOM 2206 C CA . ALA A 1 292 ? -75.717 -11.849 131.224 1.00 87.19 292 ALA A CA 1
ATOM 2207 C C . ALA A 1 292 ? -76.028 -13.211 131.860 1.00 87.19 292 ALA A C 1
ATOM 2209 O O . ALA A 1 292 ? -77.064 -13.374 132.504 1.00 87.19 292 ALA A O 1
ATOM 2210 N N . LEU A 1 293 ? -75.122 -14.186 131.737 1.00 84.06 293 LEU A N 1
ATOM 2211 C CA . LEU A 1 293 ? -75.237 -15.478 132.410 1.00 84.06 293 LEU A CA 1
ATOM 2212 C C . LEU A 1 293 ? -75.197 -15.316 133.935 1.00 84.06 293 LEU A C 1
ATOM 2214 O O . LEU A 1 293 ? -76.071 -15.846 134.616 1.00 84.06 293 LEU A O 1
ATOM 2218 N N . ASN A 1 294 ? -74.242 -14.543 134.461 1.00 84.69 294 ASN A N 1
ATOM 2219 C CA . ASN A 1 294 ? -74.151 -14.236 135.890 1.00 84.69 294 ASN A CA 1
ATOM 2220 C C . ASN A 1 294 ? -75.414 -13.514 136.387 1.00 84.69 294 ASN A C 1
ATOM 2222 O O . ASN A 1 294 ? -75.965 -13.884 137.420 1.00 84.69 294 ASN A O 1
ATOM 2226 N N . ALA A 1 295 ? -75.931 -12.551 135.617 1.00 84.56 295 ALA A N 1
ATOM 2227 C CA . ALA A 1 295 ? -77.187 -11.868 135.921 1.00 84.56 295 ALA A CA 1
ATOM 2228 C C . ALA A 1 295 ? -78.400 -12.817 135.884 1.00 84.56 295 ALA A C 1
ATOM 2230 O O . ALA A 1 295 ? -79.299 -12.689 136.709 1.00 84.56 295 ALA A O 1
ATOM 2231 N N . THR A 1 296 ? -78.415 -13.800 134.977 1.00 82.44 296 THR A N 1
ATOM 2232 C CA . THR A 1 296 ? -79.461 -14.837 134.910 1.00 82.44 296 THR A CA 1
ATOM 2233 C C . THR A 1 296 ? -79.430 -15.735 136.150 1.00 82.44 296 THR A C 1
ATOM 2235 O O . THR A 1 296 ? -80.482 -16.058 136.700 1.00 82.44 296 THR A O 1
ATOM 2238 N N . ILE A 1 297 ? -78.232 -16.112 136.616 1.00 82.00 297 ILE A N 1
ATOM 2239 C CA . ILE A 1 297 ? -78.042 -16.893 137.848 1.00 82.00 297 ILE A CA 1
ATOM 2240 C C . ILE A 1 297 ? -78.552 -16.103 139.061 1.00 82.00 297 ILE A C 1
ATOM 2242 O O . ILE A 1 297 ? -79.318 -16.641 139.859 1.00 82.00 297 ILE A O 1
ATOM 2246 N N . GLU A 1 298 ? -78.188 -14.824 139.181 1.00 83.19 298 GLU A N 1
ATOM 2247 C CA . GLU A 1 298 ? -78.614 -13.984 140.307 1.00 83.19 298 GLU A CA 1
ATOM 2248 C C . GLU A 1 298 ? -80.128 -13.701 140.274 1.00 83.19 298 GLU A C 1
ATOM 2250 O O . GLU A 1 298 ? -80.797 -13.743 141.306 1.00 83.19 298 GLU A O 1
ATOM 2255 N N . ALA A 1 299 ? -80.707 -13.523 139.080 1.00 79.94 299 ALA A N 1
ATOM 2256 C CA . ALA A 1 299 ? -82.151 -13.383 138.905 1.00 79.94 299 ALA A CA 1
ATOM 2257 C C . ALA A 1 299 ? -82.921 -14.658 139.300 1.00 79.94 299 ALA A C 1
ATOM 2259 O O . ALA A 1 299 ? -83.982 -14.559 139.915 1.00 79.94 299 ALA A O 1
ATOM 2260 N N . ALA A 1 300 ? -82.380 -15.850 139.010 1.00 77.12 300 ALA A N 1
ATOM 2261 C CA . ALA A 1 300 ? -82.945 -17.120 139.475 1.00 77.12 300 ALA A CA 1
ATOM 2262 C C . ALA A 1 300 ? -82.849 -17.274 141.005 1.00 77.12 300 ALA A C 1
ATOM 2264 O O . ALA A 1 300 ? -83.731 -17.864 141.629 1.00 77.12 300 ALA A O 1
ATOM 2265 N N . ARG A 1 301 ? -81.802 -16.709 141.619 1.00 78.69 301 ARG A N 1
ATOM 2266 C CA . ARG A 1 301 ? -81.564 -16.729 143.069 1.00 78.69 301 ARG A CA 1
ATOM 2267 C C . ARG A 1 301 ? -82.504 -15.802 143.850 1.00 78.69 301 ARG A C 1
ATOM 2269 O O . ARG A 1 301 ? -82.860 -16.120 144.980 1.00 78.69 301 ARG A O 1
ATOM 2276 N N . ALA A 1 302 ? -82.935 -14.695 143.242 1.00 77.25 302 ALA A N 1
ATOM 2277 C CA . ALA A 1 302 ? -83.855 -13.715 143.829 1.00 77.25 302 ALA A CA 1
ATOM 2278 C C . ALA A 1 302 ? -85.346 -14.136 143.823 1.00 77.25 302 ALA A C 1
ATOM 2280 O O . ALA A 1 302 ? -86.187 -13.417 144.368 1.00 77.25 302 ALA A O 1
ATOM 2281 N N . GLY A 1 303 ? -85.699 -15.284 143.227 1.00 71.62 303 GLY A N 1
ATOM 2282 C CA . GLY A 1 303 ? -87.075 -15.804 143.209 1.00 71.62 303 GLY A CA 1
ATOM 2283 C C . GLY A 1 303 ? -88.075 -14.871 142.505 1.00 71.62 303 GLY A C 1
ATOM 2284 O O . GLY A 1 303 ? -87.761 -14.279 141.472 1.00 71.62 303 GLY A O 1
ATOM 2285 N N . ASP A 1 304 ? -89.286 -14.711 143.056 1.00 69.31 304 ASP A N 1
ATOM 2286 C CA . ASP A 1 304 ? -90.362 -13.915 142.430 1.00 69.31 304 ASP A CA 1
ATOM 2287 C C . ASP A 1 304 ? -90.005 -12.428 142.229 1.00 69.31 304 ASP A C 1
ATOM 2289 O O . ASP A 1 304 ? -90.480 -11.808 141.275 1.00 69.31 304 ASP A O 1
ATOM 2293 N N . ALA A 1 305 ? -89.110 -11.869 143.053 1.00 65.62 305 ALA A N 1
ATOM 2294 C CA . ALA A 1 305 ? -88.627 -10.491 142.918 1.00 65.62 305 ALA A CA 1
ATOM 2295 C C . ALA A 1 305 ? -87.688 -10.285 141.706 1.00 65.62 305 ALA A C 1
ATOM 2297 O O . ALA A 1 305 ? -87.495 -9.154 141.261 1.00 65.62 305 ALA A O 1
ATOM 2298 N N . GLY A 1 306 ? -87.121 -11.363 141.147 1.00 73.31 306 GLY A N 1
ATOM 2299 C CA . GLY A 1 306 ? -86.132 -11.332 140.063 1.00 73.31 306 GLY A CA 1
ATOM 2300 C C . GLY A 1 306 ? -86.687 -11.501 138.642 1.00 73.31 306 GLY A C 1
ATOM 2301 O O . GLY A 1 306 ? -85.918 -11.399 137.686 1.00 73.31 306 GLY A O 1
ATOM 2302 N N . ARG A 1 307 ? -87.999 -11.739 138.452 1.00 73.69 307 ARG A N 1
ATOM 2303 C CA . ARG A 1 307 ? -88.576 -12.100 137.131 1.00 73.69 307 ARG A CA 1
ATOM 2304 C C . ARG A 1 307 ? -88.318 -11.066 136.029 1.00 73.69 307 ARG A C 1
ATOM 2306 O O . ARG A 1 307 ? -87.991 -11.459 134.914 1.00 73.69 307 ARG A O 1
ATOM 2313 N N . GLY A 1 308 ? -88.422 -9.766 136.322 1.00 77.94 308 GLY A N 1
ATOM 2314 C CA . GLY A 1 308 ? -88.116 -8.708 135.343 1.00 77.94 308 GLY A CA 1
ATOM 2315 C C . GLY A 1 308 ? -86.630 -8.657 134.970 1.00 77.94 308 GLY A C 1
ATOM 2316 O O . GLY A 1 308 ? -86.282 -8.456 133.809 1.00 77.94 308 GLY A O 1
ATOM 2317 N N . PHE A 1 309 ? -85.755 -8.931 135.940 1.00 80.06 309 PHE A N 1
ATOM 2318 C CA . PHE A 1 309 ? -84.305 -8.977 135.751 1.00 80.06 309 PHE A CA 1
ATOM 2319 C C . PHE A 1 309 ? -83.875 -10.200 134.929 1.00 80.06 309 PHE A C 1
ATOM 2321 O O . PHE A 1 309 ? -82.994 -10.092 134.081 1.00 80.06 309 PHE A O 1
ATOM 2328 N N . ALA A 1 310 ? -84.545 -11.343 135.116 1.00 78.94 310 ALA A N 1
ATOM 2329 C CA . ALA A 1 310 ? -84.312 -12.560 134.338 1.00 78.94 310 ALA A CA 1
ATOM 2330 C C . ALA A 1 310 ? -84.624 -12.368 132.844 1.00 78.94 310 ALA A C 1
ATOM 2332 O O . ALA A 1 310 ? -83.873 -12.852 131.999 1.00 78.94 310 ALA A O 1
ATOM 2333 N N . VAL A 1 311 ? -85.696 -11.636 132.511 1.00 82.75 311 VAL A N 1
ATOM 2334 C CA . VAL A 1 311 ? -86.050 -11.327 131.113 1.00 82.75 311 VAL A CA 1
ATOM 2335 C C . VAL A 1 311 ? -84.977 -10.452 130.465 1.00 82.75 311 VAL A C 1
ATOM 2337 O O . VAL A 1 311 ? -84.508 -10.774 129.378 1.00 82.75 311 VAL A O 1
ATOM 2340 N N . VAL A 1 312 ? -84.528 -9.396 131.152 1.00 85.56 312 VAL A N 1
ATOM 2341 C CA . VAL A 1 312 ? -83.455 -8.523 130.645 1.00 85.56 312 VAL A CA 1
ATOM 2342 C C . VAL A 1 312 ? -82.141 -9.295 130.498 1.00 85.56 312 VAL A C 1
ATOM 2344 O O . VAL A 1 312 ? -81.480 -9.179 129.471 1.00 85.56 312 VAL A O 1
ATOM 2347 N N . ALA A 1 313 ? -81.773 -10.131 131.472 1.00 84.62 313 ALA A N 1
ATOM 2348 C CA . ALA A 1 313 ? -80.560 -10.945 131.402 1.00 84.62 313 ALA A CA 1
ATOM 2349 C C . ALA A 1 313 ? -80.592 -11.940 130.227 1.00 84.62 313 ALA A C 1
ATOM 2351 O O . ALA A 1 313 ? -79.593 -12.092 129.524 1.00 84.62 313 ALA A O 1
ATOM 2352 N N . GLN A 1 314 ? -81.742 -12.566 129.958 1.00 85.19 314 GLN A N 1
ATOM 2353 C CA . GLN A 1 314 ? -81.911 -13.458 128.812 1.00 85.19 314 GLN A CA 1
ATOM 2354 C C . GLN A 1 314 ? -81.853 -12.701 127.473 1.00 85.19 314 GLN A C 1
ATOM 2356 O O . GLN A 1 314 ? -81.243 -13.202 126.526 1.00 85.19 314 GLN A O 1
ATOM 2361 N N . GLU A 1 315 ? -82.415 -11.492 127.398 1.00 87.88 315 GLU A N 1
ATOM 2362 C CA . GLU A 1 315 ? -82.347 -10.643 126.202 1.00 87.88 315 GLU A CA 1
ATOM 2363 C C . GLU A 1 315 ? -80.907 -10.184 125.920 1.00 87.88 315 GLU A C 1
ATOM 2365 O O . GLU A 1 315 ? -80.427 -10.305 124.795 1.00 87.88 315 GLU A O 1
ATOM 2370 N N . VAL A 1 316 ? -80.158 -9.769 126.952 1.00 89.75 316 VAL A N 1
ATOM 2371 C CA . VAL A 1 316 ? -78.731 -9.408 126.829 1.00 89.75 316 VAL A CA 1
ATOM 2372 C C . VAL A 1 316 ? -77.892 -10.618 126.411 1.00 89.75 316 VAL A C 1
ATOM 2374 O O . VAL A 1 316 ? -77.005 -10.490 125.567 1.00 89.75 316 VAL A O 1
ATOM 2377 N N . LYS A 1 317 ? -78.183 -11.811 126.945 1.00 85.38 317 LYS A N 1
ATOM 2378 C CA . LYS A 1 317 ? -77.520 -13.063 126.548 1.00 85.38 317 LYS A CA 1
ATOM 2379 C C . LYS A 1 317 ? -77.790 -13.407 125.079 1.00 85.38 317 LYS A C 1
ATOM 2381 O O . LYS A 1 317 ? -76.873 -13.787 124.350 1.00 85.38 317 LYS A O 1
ATOM 2386 N N . SER A 1 318 ? -79.039 -13.257 124.639 1.00 87.38 318 SER A N 1
ATOM 2387 C CA . SER A 1 318 ? -79.447 -13.461 123.245 1.00 87.38 318 SER A CA 1
ATOM 2388 C C . SER A 1 318 ? -78.736 -12.477 122.313 1.00 87.38 318 SER A C 1
ATOM 2390 O O . SER A 1 318 ? -78.112 -12.899 121.337 1.00 87.38 318 SER A O 1
ATOM 2392 N N . LEU A 1 319 ? -78.731 -11.188 122.671 1.00 89.56 319 LEU A N 1
ATOM 2393 C CA . LEU A 1 319 ? -78.067 -10.129 121.916 1.00 89.56 319 LEU A CA 1
ATOM 2394 C C . LEU A 1 319 ? -76.555 -10.364 121.829 1.00 89.56 319 LEU A C 1
ATOM 2396 O O . LEU A 1 319 ? -75.988 -10.284 120.746 1.00 89.56 319 LEU A O 1
ATOM 2400 N N . ALA A 1 320 ? -75.901 -10.752 122.926 1.00 88.38 320 ALA A N 1
ATOM 2401 C CA . ALA A 1 320 ? -74.479 -11.093 122.930 1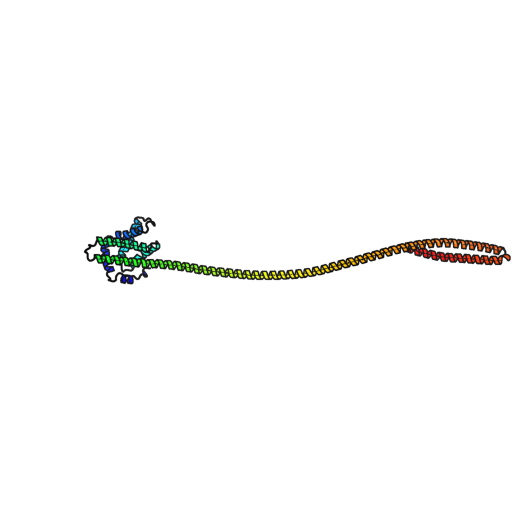.00 88.38 320 ALA A CA 1
ATOM 2402 C C . ALA A 1 320 ? -74.161 -12.302 122.028 1.00 88.38 320 ALA A C 1
ATOM 2404 O O . ALA A 1 320 ? -73.184 -12.282 121.279 1.00 88.38 320 ALA A O 1
ATOM 2405 N N . SER A 1 321 ? -75.010 -13.336 122.035 1.00 87.06 321 SER A N 1
ATOM 2406 C CA . SER A 1 321 ? -74.882 -14.490 121.133 1.00 87.06 321 SER A CA 1
ATOM 2407 C C . SER A 1 321 ? -75.115 -14.125 119.662 1.00 87.06 321 SER A C 1
ATOM 2409 O O . SER A 1 321 ? -74.478 -14.696 118.773 1.00 87.06 321 SER A O 1
ATOM 2411 N N . GLN A 1 322 ? -76.030 -13.196 119.385 1.00 89.94 322 GLN A N 1
ATOM 2412 C CA . GLN A 1 322 ? -76.269 -12.681 118.040 1.00 89.94 322 GLN A CA 1
ATOM 2413 C C . GLN A 1 322 ? -75.086 -11.833 117.557 1.00 89.94 322 GLN A C 1
ATOM 2415 O O . GLN A 1 322 ? -74.638 -12.019 116.429 1.00 89.94 322 GLN A O 1
ATOM 2420 N N . THR A 1 323 ? -74.524 -10.984 118.423 1.00 91.19 323 THR A N 1
ATOM 2421 C CA . THR A 1 323 ? -73.314 -10.199 118.144 1.00 91.19 323 THR A CA 1
ATOM 2422 C C . THR A 1 323 ? -72.122 -11.102 117.845 1.00 91.19 323 THR A C 1
ATOM 2424 O O . THR A 1 323 ? -71.437 -10.875 116.853 1.00 91.19 323 THR A O 1
ATOM 2427 N N . ALA A 1 324 ? -71.897 -12.161 118.631 1.00 88.31 324 ALA A N 1
ATOM 2428 C CA . ALA A 1 324 ? -70.817 -13.115 118.374 1.00 88.31 324 ALA A CA 1
ATOM 2429 C C . ALA A 1 324 ? -70.963 -13.794 117.000 1.00 88.31 324 ALA A C 1
ATOM 2431 O O . ALA A 1 324 ? -70.016 -13.808 116.220 1.00 88.31 324 ALA A O 1
ATOM 2432 N N . ARG A 1 325 ? -72.171 -14.268 116.661 1.00 87.44 325 ARG A N 1
ATOM 2433 C CA . ARG A 1 325 ? -72.453 -14.880 115.350 1.00 87.44 325 ARG A CA 1
ATOM 2434 C C . ARG A 1 325 ? -72.262 -13.906 114.189 1.00 87.44 325 ARG A C 1
ATOM 2436 O O . ARG A 1 325 ? -71.600 -14.244 113.217 1.00 87.44 325 ARG A O 1
ATOM 2443 N N . ALA A 1 326 ? -72.782 -12.686 114.309 1.00 88.75 326 ALA A N 1
ATOM 2444 C CA . ALA A 1 326 ? -72.585 -11.652 113.296 1.00 88.75 326 ALA A CA 1
ATOM 2445 C C . ALA A 1 326 ? -71.098 -11.284 113.131 1.00 88.75 326 ALA A C 1
ATOM 2447 O O . ALA A 1 326 ? -70.647 -11.019 112.020 1.00 88.75 326 ALA A O 1
ATOM 2448 N N . THR A 1 327 ? -70.326 -11.302 114.221 1.00 91.19 327 THR A N 1
ATOM 2449 C CA . THR A 1 327 ? -68.876 -11.050 114.203 1.00 91.19 327 THR A CA 1
ATOM 2450 C C . THR A 1 327 ? -68.125 -12.167 113.477 1.00 91.19 327 THR A C 1
ATOM 2452 O O . THR A 1 327 ? -67.257 -11.869 112.659 1.00 91.19 327 THR A O 1
ATOM 2455 N N . ASP A 1 328 ? -68.489 -13.433 113.705 1.00 89.56 328 ASP A N 1
ATOM 2456 C CA . ASP A 1 328 ? -67.898 -14.584 113.008 1.00 89.56 328 ASP A CA 1
ATOM 2457 C C . ASP A 1 328 ? -68.216 -14.572 111.499 1.00 89.56 328 ASP A C 1
ATOM 2459 O O . ASP A 1 328 ? -67.331 -14.829 110.679 1.00 89.56 328 ASP A O 1
ATOM 2463 N N . ASP A 1 329 ? -69.436 -14.186 111.109 1.00 89.12 329 ASP A N 1
ATOM 2464 C CA . ASP A 1 329 ? -69.812 -14.030 109.696 1.00 89.12 329 ASP A CA 1
ATOM 2465 C C . ASP A 1 329 ? -68.999 -12.922 109.001 1.00 89.12 329 ASP A C 1
ATOM 2467 O O . ASP A 1 329 ? -68.566 -13.078 107.854 1.00 89.12 329 ASP A O 1
ATOM 2471 N N . ILE A 1 330 ? -68.761 -11.793 109.682 1.00 90.75 330 ILE A N 1
ATOM 2472 C CA . ILE A 1 330 ? -67.909 -10.717 109.153 1.00 90.75 330 ILE A CA 1
ATOM 2473 C C . ILE A 1 330 ? -66.451 -11.189 109.085 1.00 90.75 330 ILE A C 1
ATOM 2475 O O . ILE A 1 330 ? -65.791 -10.949 108.074 1.00 90.75 330 ILE A O 1
ATOM 2479 N N . ALA A 1 331 ? -65.959 -11.909 110.097 1.00 90.31 331 ALA A N 1
ATOM 2480 C CA . ALA A 1 331 ? -64.603 -12.458 110.104 1.00 90.31 331 ALA A CA 1
ATOM 2481 C C . ALA A 1 331 ? -64.368 -13.403 108.915 1.00 90.31 331 ALA A C 1
ATOM 2483 O O . ALA A 1 331 ? -63.353 -13.285 108.228 1.00 90.31 331 ALA A O 1
ATOM 2484 N N . ALA A 1 332 ? -65.340 -14.262 108.591 1.00 90.38 332 ALA A N 1
ATOM 2485 C CA . ALA A 1 332 ? -65.279 -15.126 107.414 1.00 90.38 332 ALA A CA 1
ATOM 2486 C C . ALA A 1 332 ? -65.175 -14.326 106.099 1.00 90.38 332 ALA A C 1
ATOM 2488 O O . ALA A 1 332 ? -64.398 -14.685 105.210 1.00 90.38 332 ALA A O 1
ATOM 2489 N N . LYS A 1 333 ? -65.904 -13.206 105.974 1.00 90.19 333 LYS A N 1
ATOM 2490 C CA . LYS A 1 333 ? -65.816 -12.320 104.798 1.00 90.19 333 LYS A CA 1
ATOM 2491 C C . LYS A 1 333 ? -64.468 -11.604 104.699 1.00 90.19 333 LYS A C 1
ATOM 2493 O O . LYS A 1 333 ? -63.923 -11.497 103.604 1.00 90.19 333 LYS A O 1
ATOM 2498 N N . ILE A 1 334 ? -63.914 -11.146 105.821 1.00 91.25 334 ILE A N 1
ATOM 2499 C CA . ILE A 1 334 ? -62.592 -10.503 105.862 1.00 91.25 334 ILE A CA 1
ATOM 2500 C C . ILE A 1 334 ? -61.486 -11.501 105.502 1.00 91.25 334 ILE A C 1
ATOM 2502 O O . ILE A 1 334 ? -60.611 -11.172 104.702 1.00 91.25 334 ILE A O 1
ATOM 2506 N N . ALA A 1 335 ? -61.566 -12.740 105.995 1.00 87.62 335 ALA A N 1
ATOM 2507 C CA . ALA A 1 335 ? -60.634 -13.805 105.630 1.00 87.62 335 ALA A CA 1
ATOM 2508 C C . ALA A 1 335 ? -60.666 -14.112 104.120 1.00 87.62 335 ALA A C 1
ATOM 2510 O O . ALA A 1 335 ? -59.615 -14.283 103.498 1.00 87.62 335 ALA A O 1
ATOM 2511 N N . ALA A 1 336 ? -61.855 -14.116 103.503 1.00 88.06 336 ALA A N 1
ATOM 2512 C CA . ALA A 1 336 ? -61.996 -14.279 102.057 1.00 88.06 336 ALA A CA 1
ATOM 2513 C C . ALA A 1 336 ? -61.359 -13.118 101.270 1.00 88.06 336 ALA A C 1
ATOM 2515 O O . ALA A 1 336 ? -60.641 -13.365 100.301 1.00 88.06 336 ALA A O 1
ATOM 2516 N N . ILE A 1 337 ? -61.556 -11.867 101.713 1.00 88.38 337 ILE A N 1
ATOM 2517 C CA . ILE A 1 337 ? -60.909 -10.686 101.114 1.00 88.38 337 ILE A CA 1
ATOM 2518 C C . ILE A 1 337 ? -59.387 -10.809 101.218 1.00 88.38 337 ILE A C 1
ATOM 2520 O O . ILE A 1 337 ? -58.695 -10.685 100.216 1.00 88.38 337 ILE A O 1
ATOM 2524 N N . GLN A 1 338 ? -58.855 -11.135 102.396 1.00 84.81 338 GLN A N 1
ATOM 2525 C CA . GLN A 1 338 ? -57.414 -11.274 102.606 1.00 84.81 338 GLN A CA 1
ATOM 2526 C C . GLN A 1 338 ? -56.801 -12.403 101.758 1.00 84.81 338 GLN A C 1
ATOM 2528 O O . GLN A 1 338 ? -55.678 -12.269 101.268 1.00 84.81 338 GLN A O 1
ATOM 2533 N N . SER A 1 339 ? -57.526 -13.511 101.572 1.00 85.81 339 SER A N 1
ATOM 2534 C CA . SER A 1 339 ? -57.106 -14.602 100.688 1.00 85.81 339 SER A CA 1
ATOM 2535 C C . SER A 1 339 ? -57.076 -14.168 99.223 1.00 85.81 339 SER A C 1
ATOM 2537 O O . SER A 1 339 ? -56.116 -14.486 98.524 1.00 85.81 339 SER A O 1
ATOM 2539 N N . ALA A 1 340 ? -58.094 -13.436 98.759 1.00 84.00 340 ALA A N 1
ATOM 2540 C CA . ALA A 1 340 ? -58.133 -12.904 97.399 1.00 84.00 340 ALA A CA 1
ATOM 2541 C C . ALA A 1 340 ? -56.984 -11.913 97.160 1.00 84.00 340 ALA A C 1
ATOM 2543 O O . ALA A 1 340 ? -56.280 -12.017 96.163 1.00 84.00 340 ALA A O 1
ATOM 2544 N N . THR A 1 341 ? -56.724 -11.025 98.121 1.00 85.12 341 THR A N 1
ATOM 2545 C CA . THR A 1 341 ? -55.627 -10.054 98.064 1.00 85.12 341 THR A CA 1
ATOM 2546 C C . THR A 1 341 ? -54.249 -10.722 98.039 1.00 85.12 341 THR A C 1
ATOM 2548 O O . THR A 1 341 ? -53.397 -10.322 97.252 1.00 85.12 341 THR A O 1
ATOM 2551 N N . ARG A 1 342 ? -54.015 -11.774 98.841 1.00 80.44 342 ARG A N 1
ATOM 2552 C CA . ARG A 1 342 ? -52.749 -12.537 98.801 1.00 80.44 342 ARG A CA 1
ATOM 2553 C C . ARG A 1 342 ? -52.508 -13.211 97.450 1.00 80.44 342 ARG A C 1
ATOM 2555 O O . ARG A 1 342 ? -51.362 -13.291 97.031 1.00 80.44 342 ARG A O 1
ATOM 2562 N N . GLY A 1 343 ? -53.567 -13.663 96.777 1.00 74.50 343 GLY A N 1
ATOM 2563 C CA . GLY A 1 343 ? -53.472 -14.226 95.428 1.00 74.50 343 GLY A CA 1
ATOM 2564 C C . GLY A 1 343 ? -53.089 -13.208 94.348 1.00 74.50 343 GLY A C 1
ATOM 2565 O O . GLY A 1 343 ? -52.609 -13.611 93.298 1.00 74.50 343 GLY A O 1
ATOM 2566 N N . THR A 1 344 ? -53.274 -11.910 94.605 1.00 73.81 344 THR A N 1
ATOM 2567 C CA . THR A 1 344 ? -52.932 -10.817 93.676 1.00 73.81 344 THR A CA 1
ATOM 2568 C C . THR A 1 344 ? -51.497 -10.300 93.858 1.00 73.81 344 THR A C 1
ATOM 2570 O O . THR A 1 344 ? -50.962 -9.672 92.952 1.00 73.81 344 THR A O 1
ATOM 2573 N N . VAL A 1 345 ? -50.873 -10.541 95.019 1.00 69.44 345 VAL A N 1
ATOM 2574 C CA . VAL A 1 345 ? -49.543 -10.002 95.393 1.00 69.44 345 VAL A CA 1
ATOM 2575 C C . VAL A 1 345 ? -48.413 -11.048 95.265 1.00 69.44 345 VAL A C 1
ATOM 2577 O O . VAL A 1 345 ? -47.242 -10.685 95.348 1.00 69.44 345 VAL A O 1
ATOM 2580 N N . ALA A 1 346 ? -48.742 -12.332 95.073 1.00 52.66 346 ALA A N 1
ATOM 2581 C CA . ALA A 1 346 ? -47.788 -13.449 94.969 1.00 52.66 346 ALA A CA 1
ATOM 2582 C C . ALA A 1 346 ? -47.335 -13.724 93.527 1.00 52.66 346 ALA A C 1
ATOM 2584 O O . ALA A 1 346 ? -46.138 -14.040 93.347 1.00 52.66 346 ALA A O 1
#

Secondary structure (DSSP, 8-state):
-GGG--HHHHHHHH-TTS-HHHHHHHHHHHHGGGHHHHHHHHHHHHHHHSTTT-PPPHHHHHHHHHHHHHHHHHHHHSTTSHHHHHHHHHHHHHHHHTT--HHHHHHHHHHHHHHHHHHHHHHS-TT-TTHHHHHHHHHHHHHHHHHHHHHHHHHHHHHHHHHHHHHHHHHHHHHHHHHHHHHHHHHHHHHHHHHHHHHHHHHHHHHHHHHHHHHHHHHHHHHHHHHHHHHHHHHHHHHHHHHHHHHHHHHHHHHHHHHHHHHHHHHHHHHHHHHHHHHHHHHHHHHHHHHHHHHHHHHHHTGGGGHHHHHHHHHHHHHHHHHHHHHHHHHHHHHHHHHHHHHHH-

Sequence (346 aa):
MATQIDLAARLRAFDFDGSLAAASRELWALIEPHVVTISQAYWEQWQRCFSNERIWSPHEADAMIEVGCNFLRDRFLNTNARGWVESVERSVAAAYAADVSPMALLSMISASDRAALGVLMQSVARDNDRLSLYIDTLMRLSALEGEITVAIYTKYRNFSAQGARDTLAVEFRDGIATMVETATDEGHVLREQAVRSSASTRAVLGKASEVAAAAEQSAVAMREAAQTAAGLIRAIEDARSEVEAAAEIANRASAQATDAVGMSEALSDHAKSIESILGLIRDIAGQTNLLALNATIEAARAGDAGRGFAVVAQEVKSLASQTARATDDIAAKIAAIQSATRGTVA